Protein AF-A0A660U915-F1 (afdb_monomer)

Mean predicted aligned error: 10.19 Å

Solvent-accessible surface area (backbone atoms only — not comparable to full-atom values): 11295 Å² total; per-residue (Å²): 134,90,84,85,88,84,92,82,84,85,87,78,89,83,75,94,72,80,77,93,75,84,69,78,75,72,80,75,82,86,59,88,73,57,73,63,54,58,50,48,48,43,30,50,50,70,16,34,50,44,11,54,47,65,61,33,61,67,44,25,55,64,21,44,38,69,77,73,21,36,41,38,30,33,77,33,37,84,93,44,80,86,71,40,51,74,34,72,46,52,64,55,50,53,55,47,52,51,55,49,50,74,46,33,76,45,44,48,76,47,67,46,83,78,60,50,74,45,79,78,37,88,91,39,32,33,38,39,35,34,44,37,40,36,42,36,30,40,28,92,95,53,64,47,87,95,70,35,57,55,53,76,49,40,34,39,41,42,34,34,33,39,48,44,70,47,97,88,68,49,78,44,65,26,34,25,33,38,39,37,48,39,52,38,69,70,53,53,31,61,77,71,66,70,121

pLDDT: mean 85.25, std 19.94, range [33.06, 98.81]

Secondary structure (DSSP, 8-state):
------------------------PPPP--SPPPHHHHHHHHIIIIIIIHHHHTT-HHHHHTTB-STT-EEEE-TT-TT-TTS-EEE-SHHHHHHHHHHHHTTEEEEEEEE-SS-EEEEEETTTEEEEEEEEEEEEEEPTT---GGG-SEEEEEEEEEEEEEEEE-TTS-EEEEEEEEEEEEPPHHHHHHHHT--

Sequence (195 aa):
MLSKPKIILATLLIGVMIGFMSCGDAPKITKPQPKEFAMINDVLKNRWQKGYMMEDVDLYMSAYWKEGFLYRSDMGTKDDPTDDVIFDDWRQERDAAIRVFSRFDDIEIELSEPPEITILEPGKKAQVKNHYKVQMMAAEGTVLEGGYTGVYMEGDNTFIFEYRQTEDGKWEWRITKWYDEAIPPEEIKRMYGLE

Radius of gyration: 25.02 Å; Cα contacts (8 Å, |Δi|>4): 314; chains: 1; bounding box: 76×34×85 Å

Structure (mmCIF, N/CA/C/O backbone):
data_AF-A0A660U915-F1
#
_entry.id   AF-A0A660U915-F1
#
loop_
_atom_site.group_PDB
_atom_site.id
_atom_site.type_symbol
_atom_site.label_atom_id
_atom_site.label_alt_id
_atom_site.label_comp_id
_atom_site.label_asym_id
_atom_site.label_entity_id
_atom_site.label_seq_id
_atom_site.pdbx_PDB_ins_code
_atom_site.Cartn_x
_atom_site.Cartn_y
_atom_site.Cartn_z
_atom_site.occupancy
_atom_site.B_iso_or_equiv
_atom_site.auth_seq_id
_atom_site.auth_comp_id
_atom_site.auth_asym_id
_atom_site.auth_atom_id
_atom_site.pdbx_PDB_model_num
ATOM 1 N N . MET A 1 1 ? 56.044 2.781 62.575 1.00 34.91 1 MET A N 1
ATOM 2 C CA . MET A 1 1 ? 57.213 3.406 61.921 1.00 34.91 1 MET A CA 1
ATOM 3 C C . MET A 1 1 ? 57.592 2.549 60.721 1.00 34.91 1 MET A C 1
ATOM 5 O O . MET A 1 1 ? 57.791 1.360 60.900 1.00 34.91 1 MET A O 1
ATOM 9 N N . LEU A 1 2 ? 57.538 3.168 59.537 1.00 36.88 2 LEU A N 1
ATOM 10 C CA . LEU A 1 2 ? 58.063 2.800 58.211 1.00 36.88 2 LEU A CA 1
ATOM 11 C C . LEU A 1 2 ? 58.319 1.321 57.846 1.00 36.88 2 LEU A C 1
ATOM 13 O O . LEU A 1 2 ? 59.265 0.717 58.332 1.00 36.88 2 LEU A O 1
ATOM 17 N N . SER A 1 3 ? 57.595 0.832 56.828 1.00 33.06 3 SER A N 1
ATOM 18 C CA . SER A 1 3 ? 58.175 0.496 55.507 1.00 33.06 3 SER A CA 1
ATOM 19 C C . SER A 1 3 ? 57.153 -0.227 54.601 1.00 33.06 3 SER A C 1
ATOM 21 O O . SER A 1 3 ? 56.818 -1.389 54.806 1.00 33.06 3 SER A O 1
ATOM 23 N N . LYS A 1 4 ? 56.660 0.475 53.574 1.00 36.88 4 LYS A N 1
ATOM 24 C CA . LYS A 1 4 ? 56.480 -0.059 52.204 1.00 36.88 4 LYS A CA 1
ATOM 25 C C . LYS A 1 4 ? 57.631 0.561 51.374 1.00 36.88 4 LYS A C 1
ATOM 27 O O . LYS A 1 4 ? 58.155 1.567 51.862 1.00 36.88 4 LYS A O 1
ATOM 32 N N . PRO A 1 5 ? 58.000 0.126 50.145 1.00 46.59 5 PRO A N 1
ATOM 33 C CA . PRO A 1 5 ? 57.330 -0.805 49.215 1.00 46.59 5 PRO A CA 1
ATOM 34 C C . PRO A 1 5 ? 58.303 -1.774 48.484 1.00 46.59 5 PRO A C 1
ATOM 36 O O . PRO A 1 5 ? 59.511 -1.596 48.562 1.00 46.59 5 PRO A O 1
ATOM 39 N N . LYS A 1 6 ? 57.802 -2.717 47.666 1.00 38.78 6 LYS A N 1
ATOM 40 C CA . LYS A 1 6 ? 58.424 -3.040 46.361 1.00 38.78 6 LYS A CA 1
ATOM 41 C C . LYS A 1 6 ? 57.359 -3.418 45.333 1.00 38.78 6 LYS A C 1
ATOM 43 O O . LYS A 1 6 ? 56.622 -4.383 45.487 1.00 38.78 6 LYS A O 1
ATOM 48 N N . ILE A 1 7 ? 57.315 -2.580 44.309 1.00 42.06 7 ILE A N 1
ATOM 49 C CA . ILE A 1 7 ? 56.661 -2.747 43.018 1.00 42.06 7 ILE A CA 1
ATOM 50 C C . ILE A 1 7 ? 57.354 -3.910 42.295 1.00 42.06 7 ILE A C 1
ATOM 52 O O . ILE A 1 7 ? 58.578 -3.894 42.176 1.00 42.06 7 ILE A O 1
ATOM 56 N N . ILE A 1 8 ? 56.593 -4.883 41.795 1.00 43.03 8 ILE A N 1
ATOM 57 C CA . ILE A 1 8 ? 57.035 -5.753 40.700 1.00 43.03 8 ILE A CA 1
ATOM 58 C C . ILE A 1 8 ? 56.048 -5.541 39.558 1.00 43.03 8 ILE A C 1
ATOM 60 O O . ILE A 1 8 ? 54.864 -5.853 39.651 1.00 43.03 8 ILE A O 1
ATOM 64 N N . LEU A 1 9 ? 56.580 -4.903 38.524 1.00 37.56 9 LEU A N 1
ATOM 65 C CA . LEU A 1 9 ? 55.990 -4.655 37.223 1.00 37.56 9 LEU A CA 1
ATOM 66 C C . LEU A 1 9 ? 56.177 -5.909 36.349 1.00 37.56 9 LEU A C 1
ATOM 68 O O . LEU A 1 9 ? 57.166 -6.618 36.512 1.00 37.56 9 LEU A O 1
ATOM 72 N N . ALA A 1 10 ? 55.290 -6.060 35.364 1.00 37.28 10 ALA A N 1
ATOM 73 C CA . ALA A 1 10 ? 55.387 -6.912 34.174 1.00 37.28 10 ALA A CA 1
ATOM 74 C C . ALA A 1 10 ? 54.676 -8.277 34.232 1.00 37.28 10 ALA A C 1
ATOM 76 O O . ALA A 1 10 ? 55.271 -9.336 34.413 1.00 37.28 10 ALA A O 1
ATOM 77 N N . THR A 1 11 ? 53.390 -8.256 33.884 1.00 41.56 11 THR A N 1
ATOM 78 C CA . THR A 1 11 ? 52.838 -9.272 32.979 1.00 41.56 11 THR A CA 1
ATOM 79 C C . THR A 1 11 ? 52.077 -8.545 31.875 1.00 41.56 11 THR A C 1
ATOM 81 O O . THR A 1 11 ? 50.925 -8.150 32.021 1.00 41.56 11 THR A O 1
ATOM 84 N N . LEU A 1 12 ? 52.823 -8.260 30.808 1.00 38.59 12 LEU A N 1
ATOM 85 C CA . LEU A 1 12 ? 52.346 -7.865 29.488 1.00 38.59 12 LEU A CA 1
ATOM 86 C C . LEU A 1 12 ? 51.741 -9.112 28.804 1.00 38.59 12 LEU A C 1
ATOM 88 O O . LEU A 1 12 ? 52.209 -10.218 29.059 1.00 38.59 12 LEU A O 1
ATOM 92 N N . LEU A 1 13 ? 50.785 -8.901 27.892 1.00 44.62 13 LEU A N 1
ATOM 93 C CA . LEU A 1 13 ? 50.125 -9.886 27.012 1.00 44.62 13 LEU A CA 1
ATOM 94 C C . LEU A 1 13 ? 49.077 -10.815 27.650 1.00 44.62 13 LEU A C 1
ATOM 96 O O . LEU A 1 13 ? 49.326 -12.002 27.813 1.00 44.62 13 LEU A O 1
ATOM 100 N N . ILE A 1 14 ? 47.845 -10.321 27.819 1.00 44.59 14 ILE A N 1
ATOM 101 C CA . ILE A 1 14 ? 46.638 -11.109 27.509 1.00 44.59 14 ILE A CA 1
ATOM 102 C C . ILE A 1 14 ? 45.594 -10.173 26.888 1.00 44.59 14 ILE A C 1
ATOM 104 O O . ILE A 1 14 ? 45.162 -9.218 27.525 1.00 44.59 14 ILE A O 1
ATOM 108 N N . GLY A 1 15 ? 45.162 -10.493 25.667 1.00 41.34 15 GLY A N 1
ATOM 109 C CA . GLY A 1 15 ? 43.808 -10.177 25.212 1.00 41.34 15 GLY A CA 1
ATOM 110 C C . GLY A 1 15 ? 43.646 -8.954 24.318 1.00 41.34 15 GLY A C 1
ATOM 111 O O . GLY A 1 15 ? 43.063 -7.956 24.721 1.00 41.34 15 GLY A O 1
ATOM 112 N N . VAL A 1 16 ? 44.062 -9.093 23.058 1.00 50.38 16 VAL A N 1
ATOM 113 C CA . VAL A 1 16 ? 43.372 -8.481 21.913 1.00 50.38 16 VAL A CA 1
ATOM 114 C C . VAL A 1 16 ? 41.870 -8.741 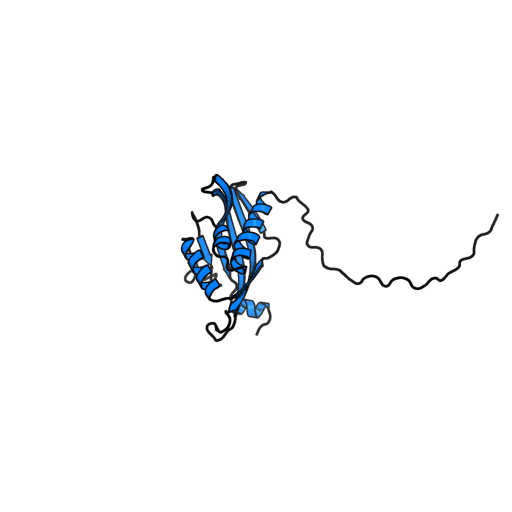22.067 1.00 50.38 16 VAL A C 1
ATOM 116 O O . VAL A 1 16 ? 41.449 -9.885 21.941 1.00 50.38 16 VAL A O 1
ATOM 119 N N . MET A 1 17 ? 41.072 -7.714 22.359 1.00 41.97 17 MET A N 1
ATOM 120 C CA . MET A 1 17 ? 39.610 -7.789 22.336 1.00 41.97 17 MET A CA 1
ATOM 121 C C . MET A 1 17 ? 39.038 -6.448 21.864 1.00 41.97 17 MET A C 1
ATOM 123 O O . MET A 1 17 ? 39.018 -5.479 22.613 1.00 41.97 17 MET A O 1
ATOM 127 N N . ILE A 1 18 ? 38.541 -6.477 20.621 1.00 50.94 18 ILE A N 1
ATOM 128 C CA . ILE A 1 18 ? 37.334 -5.777 20.159 1.00 50.94 18 ILE A CA 1
ATOM 129 C C . ILE A 1 18 ? 37.500 -4.243 20.116 1.00 50.94 18 ILE A C 1
ATOM 131 O O . ILE A 1 18 ? 37.312 -3.537 21.095 1.00 50.94 18 ILE A O 1
ATOM 135 N N . GLY A 1 19 ? 37.926 -3.648 19.002 1.00 38.59 19 GLY A N 1
ATOM 136 C CA . GLY A 1 19 ? 37.254 -3.780 17.711 1.00 38.59 19 GLY A CA 1
ATOM 137 C C . GLY A 1 19 ? 36.020 -2.881 17.719 1.00 38.59 19 GLY A C 1
ATOM 138 O O . GLY A 1 19 ? 34.983 -3.249 18.253 1.00 38.59 19 GLY A O 1
ATOM 139 N N . PHE A 1 20 ? 36.178 -1.683 17.168 1.00 43.75 20 PHE A N 1
ATOM 140 C CA . PHE A 1 20 ? 35.149 -0.674 16.954 1.00 43.75 20 PHE A CA 1
ATOM 141 C C . PHE A 1 20 ? 33.837 -1.278 16.418 1.00 43.75 20 PHE A C 1
ATOM 143 O O . PHE A 1 20 ? 33.715 -1.553 15.230 1.00 43.75 20 PHE A O 1
ATOM 150 N N . MET A 1 21 ? 32.838 -1.433 17.287 1.00 42.31 21 MET A N 1
ATOM 151 C CA . MET A 1 21 ? 31.430 -1.563 16.908 1.00 42.31 21 MET A CA 1
ATOM 152 C C . MET A 1 21 ? 30.680 -0.352 17.462 1.00 42.31 21 MET A C 1
ATOM 154 O O . MET A 1 21 ? 29.935 -0.442 18.429 1.00 42.31 21 MET A O 1
ATOM 158 N N . SER A 1 22 ? 30.904 0.809 16.845 1.00 34.31 22 SER A N 1
ATOM 159 C CA . SER A 1 22 ? 29.921 1.894 16.868 1.00 34.31 22 SER A CA 1
ATOM 160 C C . SER A 1 22 ? 28.938 1.640 15.726 1.00 34.31 22 SER A C 1
ATOM 162 O O . SER A 1 22 ? 28.939 2.347 14.723 1.00 34.31 22 SER A O 1
ATOM 164 N N . CYS A 1 23 ? 28.141 0.582 15.857 1.00 46.34 23 CYS A N 1
ATOM 165 C CA . CYS A 1 23 ? 26.878 0.490 15.142 1.00 46.34 23 CYS A CA 1
ATOM 166 C C . CYS A 1 23 ? 25.930 1.383 15.947 1.00 46.34 23 CYS A C 1
ATOM 168 O O . CYS A 1 23 ? 25.689 1.103 17.120 1.00 46.34 23 CYS A O 1
ATOM 170 N N . GLY A 1 24 ? 25.546 2.533 15.392 1.00 35.22 24 GLY A N 1
ATOM 171 C CA . GLY A 1 24 ? 24.672 3.478 16.078 1.00 35.22 24 GLY A CA 1
ATOM 172 C C . GLY A 1 24 ? 23.385 2.770 16.476 1.00 35.22 24 GLY A C 1
ATOM 173 O O . GLY A 1 24 ? 22.625 2.359 15.604 1.00 35.22 24 GLY A O 1
ATOM 174 N N . ASP A 1 25 ? 23.180 2.594 17.784 1.00 42.38 25 ASP A N 1
ATOM 175 C CA . ASP A 1 25 ? 21.931 2.083 18.339 1.00 42.38 25 ASP A CA 1
ATOM 176 C C . ASP A 1 25 ? 20.773 2.877 17.720 1.00 42.38 25 ASP A C 1
ATOM 178 O O . ASP A 1 25 ? 20.715 4.106 17.849 1.00 42.38 25 ASP A O 1
ATOM 182 N N . ALA A 1 26 ? 19.845 2.172 17.066 1.00 51.59 26 ALA A N 1
ATOM 183 C CA . ALA A 1 26 ? 18.563 2.745 16.689 1.00 51.59 26 ALA A CA 1
ATOM 184 C C . ALA A 1 26 ? 17.942 3.410 17.936 1.00 51.59 26 ALA A C 1
ATOM 186 O O . ALA A 1 26 ? 18.030 2.845 19.036 1.00 51.59 26 ALA A O 1
ATOM 187 N N . PRO A 1 27 ? 17.357 4.617 17.818 1.00 43.97 27 PRO A N 1
ATOM 188 C CA . PRO A 1 27 ? 16.868 5.359 18.969 1.00 43.97 27 PRO A CA 1
ATOM 189 C C . PRO A 1 27 ? 15.945 4.489 19.827 1.00 43.97 27 PRO A C 1
ATOM 191 O O . PRO A 1 27 ? 14.937 3.956 19.361 1.00 43.97 27 PRO A O 1
ATOM 194 N N . LYS A 1 28 ? 16.318 4.325 21.103 1.00 45.16 28 LYS A N 1
ATOM 195 C CA . LYS A 1 28 ? 15.581 3.497 22.061 1.00 45.16 28 LYS A CA 1
ATOM 196 C C . LYS A 1 28 ? 14.141 4.000 22.153 1.00 45.16 28 LYS A C 1
ATOM 198 O O . LYS A 1 28 ? 13.904 5.159 22.496 1.00 45.16 28 LYS A O 1
ATOM 203 N N . ILE A 1 29 ? 13.186 3.114 21.872 1.00 51.16 29 ILE A N 1
ATOM 204 C CA . ILE A 1 29 ? 11.749 3.371 22.005 1.00 51.16 29 ILE A CA 1
ATOM 205 C C . ILE A 1 29 ? 11.459 3.627 23.495 1.00 51.16 29 ILE A C 1
ATOM 207 O O . ILE A 1 29 ? 11.345 2.705 24.296 1.00 51.16 29 ILE A O 1
ATOM 211 N N . THR A 1 30 ? 11.416 4.898 23.894 1.00 46.50 30 THR A N 1
ATOM 212 C CA . THR A 1 30 ? 11.358 5.338 25.304 1.00 46.50 30 THR A CA 1
ATOM 213 C C . THR A 1 30 ? 9.941 5.393 25.878 1.00 46.50 30 THR A C 1
ATOM 215 O O . THR A 1 30 ? 9.770 5.678 27.063 1.00 46.50 30 THR A O 1
ATOM 218 N N . LYS A 1 31 ? 8.911 5.097 25.078 1.00 50.06 31 LYS A N 1
ATOM 219 C CA . LYS A 1 31 ? 7.512 5.024 25.521 1.00 50.06 31 LYS A CA 1
ATOM 220 C C . LYS A 1 31 ? 6.872 3.735 25.003 1.00 50.06 31 LYS A C 1
ATOM 222 O O . LYS A 1 31 ? 7.090 3.414 23.836 1.00 50.06 31 LYS A O 1
ATOM 227 N N . PRO A 1 32 ? 6.072 3.016 25.815 1.00 51.59 32 PRO A N 1
ATOM 228 C CA . PRO A 1 32 ? 5.253 1.924 25.306 1.00 51.59 32 PRO A CA 1
ATOM 229 C C . PRO A 1 32 ? 4.399 2.466 24.163 1.00 51.59 32 PRO A C 1
ATOM 231 O O . PRO A 1 32 ? 3.633 3.411 24.365 1.00 51.59 32 PRO A O 1
ATOM 234 N N . GLN A 1 33 ? 4.566 1.921 22.961 1.00 62.50 33 GLN A N 1
ATOM 235 C CA . GLN A 1 33 ? 3.686 2.295 21.866 1.00 62.50 33 GLN A CA 1
ATOM 236 C C . GLN A 1 33 ? 2.285 1.735 22.157 1.00 62.50 33 GLN A C 1
ATOM 238 O O . GLN A 1 33 ? 2.178 0.606 22.650 1.00 62.50 33 GLN A O 1
ATOM 243 N N . PRO A 1 34 ? 1.207 2.505 21.915 1.00 77.19 34 PRO A N 1
ATOM 244 C CA . PRO A 1 34 ? -0.154 2.006 22.070 1.00 77.19 34 PRO A CA 1
ATOM 245 C C . PRO A 1 34 ? -0.334 0.676 21.334 1.00 77.19 34 PRO A C 1
ATOM 247 O O . PRO A 1 34 ? 0.245 0.473 20.271 1.00 77.19 34 PRO A O 1
ATOM 250 N N . LYS A 1 35 ? -1.160 -0.231 21.870 1.00 84.12 35 LYS A N 1
ATOM 251 C CA . LYS A 1 35 ? -1.429 -1.550 21.261 1.00 84.12 35 LYS A CA 1
ATOM 252 C C . LYS A 1 35 ? -1.795 -1.452 19.769 1.00 84.12 35 LYS A C 1
ATOM 254 O O . LYS A 1 35 ? -1.445 -2.332 18.990 1.00 84.12 35 LYS A O 1
ATOM 259 N N . GLU A 1 36 ? -2.457 -0.363 19.385 1.00 87.88 36 GLU A N 1
ATOM 260 C CA . GLU A 1 36 ? -2.808 -0.024 18.003 1.00 87.88 36 GLU A CA 1
ATOM 261 C C . GLU A 1 36 ? -1.584 0.055 17.082 1.00 87.88 36 GLU A C 1
ATOM 263 O O . GLU A 1 36 ? -1.644 -0.452 15.970 1.00 87.88 36 GLU A O 1
ATOM 268 N N . PHE A 1 37 ? -0.455 0.598 17.548 1.00 91.62 37 PHE A N 1
ATOM 269 C CA . PHE A 1 37 ? 0.763 0.744 16.744 1.00 91.62 37 PHE A CA 1
ATOM 270 C C . PHE A 1 37 ? 1.317 -0.619 16.339 1.00 91.62 37 PHE A C 1
ATOM 272 O O . PHE A 1 37 ? 1.631 -0.829 15.174 1.00 91.62 37 PHE A O 1
ATOM 279 N N . ALA A 1 38 ? 1.380 -1.569 17.277 1.00 92.00 38 ALA A N 1
ATOM 280 C CA . ALA A 1 38 ? 1.844 -2.920 16.980 1.00 92.00 38 ALA A CA 1
ATOM 281 C C . ALA A 1 38 ? 0.924 -3.629 15.971 1.00 92.00 38 ALA A C 1
ATOM 283 O O . ALA A 1 38 ? 1.415 -4.305 15.073 1.00 92.00 38 ALA A O 1
ATOM 284 N N . MET A 1 39 ? -0.396 -3.446 16.089 1.00 94.56 39 MET A N 1
ATOM 285 C CA . MET A 1 39 ? -1.374 -4.041 15.167 1.00 94.56 39 MET A CA 1
ATOM 286 C C . MET A 1 39 ? -1.320 -3.410 13.769 1.00 94.56 39 MET A C 1
ATOM 288 O O . MET A 1 39 ? -1.385 -4.122 12.775 1.00 94.56 39 MET A O 1
ATOM 292 N N . ILE A 1 40 ? -1.177 -2.087 13.681 1.00 96.69 40 ILE A N 1
ATOM 293 C CA . ILE A 1 40 ? -1.016 -1.368 12.409 1.00 96.69 40 ILE A CA 1
ATOM 294 C C . ILE A 1 40 ? 0.296 -1.777 11.732 1.00 96.69 40 ILE A C 1
ATOM 296 O O . ILE A 1 40 ? 0.317 -2.074 10.540 1.00 96.69 40 ILE A O 1
ATOM 300 N N . ASN A 1 41 ? 1.382 -1.846 12.502 1.00 95.38 41 ASN A N 1
ATOM 301 C CA . ASN A 1 41 ? 2.690 -2.243 11.999 1.00 95.38 41 ASN A CA 1
ATOM 302 C C . ASN A 1 41 ? 2.714 -3.704 11.523 1.00 95.38 41 ASN A C 1
ATOM 304 O O . ASN A 1 41 ? 3.376 -4.013 10.537 1.00 95.38 41 ASN A O 1
ATOM 308 N N . ASP A 1 42 ? 1.971 -4.594 12.188 1.00 96.00 42 ASP A N 1
ATOM 309 C CA . ASP A 1 42 ? 1.772 -5.973 11.732 1.00 96.00 42 ASP A CA 1
ATOM 310 C C . ASP A 1 42 ? 1.101 -6.021 10.354 1.00 96.00 42 ASP A C 1
ATOM 312 O O . ASP A 1 42 ? 1.575 -6.718 9.463 1.00 96.00 42 ASP A O 1
ATOM 316 N N . VAL A 1 43 ? 0.054 -5.225 10.131 1.00 98.19 43 VAL A N 1
ATOM 317 C CA . VAL A 1 43 ? -0.614 -5.159 8.823 1.00 98.19 43 VAL A CA 1
ATOM 318 C C . VAL A 1 43 ? 0.330 -4.617 7.748 1.00 98.19 43 VAL A C 1
ATOM 320 O O . VAL A 1 43 ? 0.421 -5.206 6.673 1.00 98.19 43 VAL A O 1
ATOM 323 N N . LEU A 1 44 ? 1.059 -3.535 8.036 1.00 97.81 44 LEU A N 1
ATOM 324 C CA . LEU A 1 44 ? 1.983 -2.931 7.073 1.00 97.81 44 LEU A CA 1
ATOM 325 C C . LEU A 1 44 ? 3.116 -3.894 6.687 1.00 97.81 44 LEU A C 1
ATOM 327 O O . LEU A 1 44 ? 3.361 -4.114 5.505 1.00 97.81 44 LEU A O 1
ATOM 331 N N . LYS A 1 45 ? 3.789 -4.502 7.666 1.00 97.00 45 LYS A N 1
ATOM 332 C CA . LYS A 1 45 ? 4.980 -5.322 7.399 1.00 97.00 45 LYS A CA 1
ATOM 333 C C . LYS A 1 45 ? 4.651 -6.766 7.057 1.00 97.00 45 LYS A C 1
ATOM 335 O O . LYS A 1 45 ? 5.185 -7.317 6.103 1.00 97.00 45 LYS A O 1
ATOM 340 N N . ASN A 1 46 ? 3.765 -7.396 7.826 1.00 97.81 46 ASN A N 1
ATOM 341 C CA . ASN A 1 46 ? 3.520 -8.836 7.726 1.00 97.81 46 ASN A CA 1
ATOM 342 C C . ASN A 1 46 ? 2.393 -9.204 6.759 1.00 97.81 46 ASN A C 1
ATOM 344 O O . ASN A 1 46 ? 2.267 -10.386 6.441 1.00 97.81 46 ASN A O 1
ATOM 348 N N . ARG A 1 47 ? 1.594 -8.232 6.292 1.00 98.44 47 ARG A N 1
ATOM 349 C CA . ARG A 1 47 ? 0.570 -8.452 5.257 1.00 98.44 47 ARG A CA 1
ATOM 350 C C . ARG A 1 47 ? 0.892 -7.695 3.975 1.00 98.44 47 ARG A C 1
ATOM 352 O O . ARG A 1 47 ? 1.119 -8.336 2.959 1.00 98.44 47 ARG A O 1
ATOM 359 N N . TRP A 1 48 ? 0.969 -6.364 4.025 1.00 98.62 48 TRP A N 1
ATOM 360 C CA . TRP A 1 48 ? 1.169 -5.539 2.828 1.00 98.62 48 TRP A CA 1
ATOM 361 C C . TRP A 1 48 ? 2.556 -5.758 2.205 1.00 98.62 48 TRP A C 1
ATOM 363 O O . TRP A 1 48 ? 2.655 -6.315 1.117 1.00 98.62 48 TRP A O 1
ATOM 373 N N . GLN A 1 49 ? 3.629 -5.421 2.924 1.00 98.25 49 GLN A N 1
ATOM 374 C CA . GLN A 1 49 ? 5.002 -5.523 2.414 1.00 98.25 49 GLN A CA 1
ATOM 375 C C . GLN A 1 49 ? 5.367 -6.979 2.113 1.00 98.25 49 GLN A C 1
ATOM 377 O O . GLN A 1 49 ? 5.730 -7.323 0.992 1.00 98.25 49 GLN A O 1
ATOM 382 N N . LYS A 1 50 ? 5.210 -7.857 3.111 1.00 98.44 50 LYS A N 1
ATOM 383 C CA . LYS A 1 50 ? 5.532 -9.277 2.967 1.00 98.44 50 LYS A CA 1
ATOM 384 C C . LYS A 1 50 ? 4.695 -9.972 1.894 1.00 98.44 50 LYS A C 1
ATOM 386 O O . LYS A 1 50 ? 5.245 -10.787 1.169 1.00 98.44 50 LYS A O 1
ATOM 391 N N . GLY A 1 51 ? 3.395 -9.692 1.800 1.00 98.31 51 GLY A N 1
ATOM 392 C CA . GLY A 1 51 ? 2.541 -10.291 0.773 1.00 98.31 51 GLY A CA 1
ATOM 393 C C . GLY A 1 51 ? 3.012 -9.931 -0.629 1.00 98.31 51 GLY A C 1
ATOM 394 O O . GLY A 1 51 ? 3.101 -10.808 -1.479 1.00 98.31 51 GLY A O 1
ATOM 395 N N . TYR A 1 52 ? 3.403 -8.673 -0.839 1.00 97.69 52 TYR A N 1
ATOM 396 C CA . TYR A 1 52 ? 3.906 -8.216 -2.130 1.00 97.69 52 TYR A CA 1
ATOM 397 C C . TYR A 1 52 ? 5.273 -8.822 -2.480 1.00 97.69 52 TYR A C 1
ATOM 399 O O . TYR A 1 52 ? 5.440 -9.344 -3.574 1.00 97.69 52 TYR A O 1
ATOM 407 N N . MET A 1 53 ? 6.225 -8.819 -1.540 1.00 97.75 53 MET A N 1
ATOM 408 C CA . MET A 1 53 ? 7.568 -9.395 -1.743 1.00 97.75 53 MET A CA 1
ATOM 409 C C . MET A 1 53 ? 7.564 -10.921 -1.920 1.00 97.75 53 MET A C 1
ATOM 411 O O . MET A 1 53 ? 8.505 -11.483 -2.460 1.00 97.75 53 MET A O 1
ATOM 415 N N . MET A 1 54 ? 6.531 -11.603 -1.421 1.00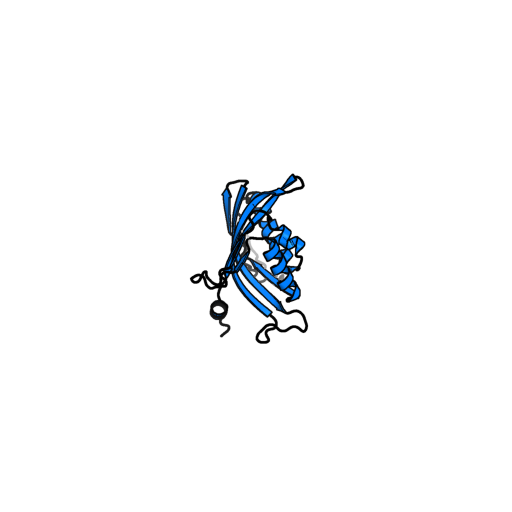 97.62 54 MET A N 1
ATOM 416 C CA . MET A 1 54 ? 6.355 -13.051 -1.576 1.00 97.62 54 MET A CA 1
ATOM 417 C C . MET A 1 54 ? 5.452 -13.415 -2.759 1.00 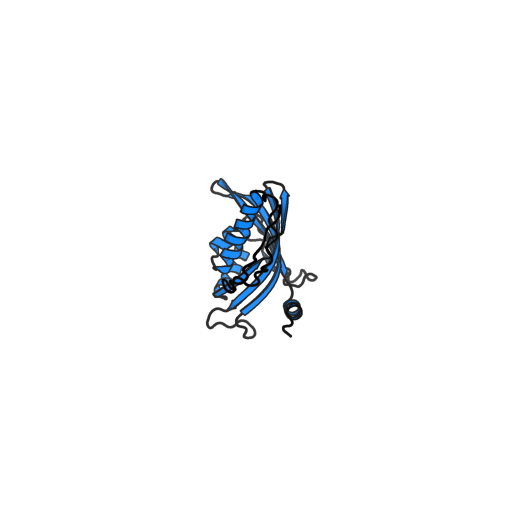97.62 54 MET A C 1
ATOM 419 O O . MET A 1 54 ? 5.114 -14.590 -2.901 1.00 97.62 54 MET A O 1
ATOM 423 N N . GLU A 1 55 ? 4.987 -12.421 -3.526 1.00 96.81 55 GLU A N 1
ATOM 424 C CA . GLU A 1 55 ? 4.010 -12.587 -4.611 1.00 96.81 55 GLU A CA 1
ATOM 425 C C . GLU A 1 55 ? 2.713 -13.301 -4.157 1.00 96.81 55 GLU A C 1
ATOM 427 O O . GLU A 1 55 ? 1.963 -13.885 -4.945 1.00 96.81 55 GLU A O 1
ATOM 432 N N . ASP A 1 56 ? 2.408 -13.239 -2.857 1.00 98.06 56 ASP A N 1
ATOM 433 C CA . ASP A 1 56 ? 1.219 -13.823 -2.245 1.00 98.06 56 ASP A CA 1
ATOM 434 C C . ASP A 1 56 ? 0.097 -12.787 -2.270 1.00 98.06 56 ASP A C 1
ATOM 436 O O . ASP A 1 56 ? -0.084 -11.979 -1.351 1.00 98.06 56 ASP A O 1
ATOM 440 N N . VAL A 1 57 ? -0.669 -12.815 -3.361 1.00 98.38 57 VAL A N 1
ATOM 441 C CA . VAL A 1 57 ? -1.786 -11.893 -3.578 1.00 98.38 57 VAL A CA 1
ATOM 442 C C . VAL A 1 57 ? -2.825 -11.965 -2.461 1.00 98.38 57 VAL A C 1
ATOM 444 O O . VAL A 1 57 ? -3.403 -10.942 -2.107 1.00 98.38 57 VAL A O 1
ATOM 447 N N . ASP A 1 58 ? -3.067 -13.130 -1.864 1.00 98.50 58 ASP A N 1
ATOM 448 C CA . ASP A 1 58 ? -4.090 -13.249 -0.828 1.00 98.50 58 ASP A CA 1
ATOM 449 C C . ASP A 1 58 ? -3.594 -12.641 0.490 1.00 98.50 58 ASP A C 1
ATOM 451 O O . ASP A 1 58 ? -4.345 -11.914 1.153 1.00 98.50 58 ASP A O 1
ATOM 455 N N . LEU A 1 59 ? -2.318 -12.843 0.839 1.00 98.69 59 LEU A N 1
ATOM 456 C CA . LEU A 1 59 ? -1.685 -12.168 1.973 1.00 98.69 59 LEU A CA 1
ATOM 457 C C . LEU A 1 59 ? -1.636 -10.650 1.762 1.00 98.69 59 LEU A C 1
ATOM 459 O O . LEU A 1 59 ? -2.032 -9.905 2.662 1.00 98.69 59 LEU A O 1
ATOM 463 N N . TYR A 1 60 ? -1.224 -10.197 0.579 1.00 98.62 60 TYR A N 1
ATOM 464 C CA . TYR A 1 60 ? -1.182 -8.781 0.216 1.00 98.62 60 TYR A CA 1
ATOM 465 C C . TYR A 1 60 ? -2.568 -8.135 0.328 1.00 98.62 60 TYR A C 1
ATOM 467 O O . TYR A 1 60 ? -2.762 -7.172 1.076 1.00 98.62 60 TYR A O 1
ATOM 475 N N . MET A 1 61 ? -3.575 -8.724 -0.324 1.00 98.50 61 MET A N 1
ATOM 476 C CA . MET A 1 61 ? -4.937 -8.192 -0.311 1.00 98.50 61 MET A CA 1
ATOM 477 C C . MET A 1 61 ? -5.593 -8.274 1.076 1.00 98.50 61 MET A C 1
ATOM 479 O O . MET A 1 61 ? -6.498 -7.490 1.369 1.00 98.50 61 MET A O 1
ATOM 483 N N . SER A 1 62 ? -5.124 -9.151 1.973 1.00 98.00 62 SER A N 1
ATOM 484 C CA . SER A 1 62 ? -5.591 -9.200 3.370 1.00 98.00 62 SER A CA 1
ATOM 485 C C . SER A 1 62 ? -5.236 -7.952 4.191 1.00 98.00 62 SER A C 1
ATOM 487 O O . SER A 1 62 ? -5.804 -7.742 5.272 1.00 98.00 62 SER A O 1
ATOM 489 N N . ALA A 1 63 ? -4.324 -7.110 3.691 1.00 98.50 63 ALA A N 1
ATOM 490 C CA . ALA A 1 63 ? -3.985 -5.830 4.299 1.00 98.50 63 ALA A CA 1
ATOM 491 C C . ALA A 1 63 ? -5.079 -4.768 4.121 1.00 98.50 63 ALA A C 1
ATOM 493 O O . ALA A 1 63 ? -5.058 -3.768 4.839 1.00 98.50 63 ALA A O 1
ATOM 494 N N . TYR A 1 64 ? -6.042 -4.981 3.217 1.00 98.50 64 TYR A N 1
ATOM 495 C CA . TYR A 1 64 ? -7.054 -3.993 2.849 1.00 98.50 64 TYR A CA 1
ATOM 496 C C . TYR A 1 64 ? -8.460 -4.340 3.356 1.00 98.50 64 TYR A C 1
ATOM 498 O O . TYR A 1 64 ? -8.858 -5.504 3.484 1.00 98.50 64 TYR A O 1
ATOM 506 N N . TRP A 1 65 ? -9.248 -3.299 3.617 1.00 98.38 65 TRP A N 1
ATOM 507 C CA . TRP A 1 65 ? -10.706 -3.385 3.597 1.00 98.38 65 TRP A CA 1
ATOM 508 C C . TRP A 1 65 ? -11.198 -3.265 2.155 1.00 98.38 65 TRP A C 1
ATOM 510 O O . TRP A 1 65 ? -10.742 -2.395 1.416 1.00 98.38 65 TRP A O 1
ATOM 520 N N . LYS A 1 66 ? -12.163 -4.107 1.771 1.00 97.00 66 LYS A N 1
ATOM 521 C CA . LYS A 1 66 ? -12.809 -4.021 0.452 1.00 97.00 66 LYS A CA 1
ATOM 522 C C . LYS A 1 66 ? -13.677 -2.767 0.363 1.00 97.00 66 LYS A C 1
ATOM 524 O O . LYS A 1 66 ? -13.662 -2.054 -0.635 1.00 97.00 66 LYS A O 1
ATOM 529 N N . GLU A 1 67 ? -14.436 -2.488 1.419 1.00 95.88 67 GLU A N 1
ATOM 530 C CA . GLU A 1 67 ? -15.343 -1.349 1.487 1.00 95.88 67 GLU A CA 1
ATOM 531 C C . GLU A 1 67 ? -14.578 -0.052 1.757 1.00 95.88 67 GLU A C 1
ATOM 533 O O . GLU A 1 67 ? -13.920 0.107 2.793 1.00 95.88 67 GLU A O 1
ATOM 538 N N . GLY A 1 68 ? -14.741 0.919 0.859 1.00 95.31 68 GLY A N 1
ATOM 539 C CA . GLY A 1 68 ? -14.074 2.217 0.953 1.00 95.31 68 GLY A CA 1
ATOM 540 C C . GLY A 1 68 ? -12.604 2.186 0.539 1.00 95.31 68 GLY A C 1
ATOM 541 O O . GLY A 1 68 ? -11.881 3.102 0.932 1.00 95.31 68 GLY A O 1
ATOM 542 N N . PHE A 1 69 ? -12.196 1.152 -0.210 1.00 98.50 69 PHE A N 1
ATOM 543 C CA . PHE A 1 69 ? -10.886 1.060 -0.845 1.00 98.50 69 PHE A CA 1
ATOM 544 C C . PHE A 1 69 ? -10.623 2.273 -1.747 1.00 98.50 69 PHE A C 1
ATOM 546 O O . PHE A 1 69 ? -11.515 2.736 -2.458 1.00 98.50 69 PHE A O 1
ATOM 553 N N . LEU A 1 70 ? -9.393 2.776 -1.711 1.00 98.62 70 LEU A N 1
ATOM 554 C CA . LEU A 1 70 ? -8.871 3.741 -2.667 1.00 98.62 70 LEU A CA 1
ATOM 555 C C . LEU A 1 70 ? -7.352 3.597 -2.745 1.00 98.62 70 LEU A C 1
ATOM 557 O O . LEU A 1 70 ? -6.675 3.734 -1.726 1.00 98.62 70 LEU A O 1
ATOM 561 N N . TYR A 1 71 ? -6.823 3.418 -3.943 1.00 98.62 71 TYR A N 1
ATOM 562 C CA . TYR A 1 71 ? -5.428 3.686 -4.259 1.00 98.62 71 TYR A CA 1
ATOM 563 C C . TYR A 1 71 ? -5.351 4.878 -5.206 1.00 98.62 71 TYR A C 1
ATOM 565 O O . TYR A 1 71 ? -6.165 5.002 -6.125 1.00 98.62 71 TYR A O 1
ATOM 573 N N . ARG A 1 72 ? -4.393 5.766 -4.956 1.00 98.25 72 ARG A N 1
ATOM 574 C CA . ARG A 1 72 ? -4.037 6.859 -5.854 1.00 98.25 72 ARG A CA 1
ATOM 575 C C . ARG A 1 72 ? -2.526 7.018 -5.860 1.00 98.25 72 ARG A C 1
ATOM 577 O O . ARG A 1 72 ? -1.963 7.249 -4.794 1.00 98.25 72 ARG A O 1
ATOM 584 N N . SER A 1 73 ? -1.923 6.957 -7.036 1.00 97.50 73 SER A N 1
ATOM 585 C CA . SER A 1 73 ? -0.530 7.339 -7.255 1.00 97.50 73 SER A CA 1
ATOM 586 C C . SER A 1 73 ? -0.470 8.563 -8.143 1.00 97.50 73 SER A C 1
ATOM 588 O O . SER A 1 73 ? -1.221 8.637 -9.118 1.00 97.50 73 SER A O 1
ATOM 590 N N . ASP A 1 74 ? 0.402 9.501 -7.789 1.00 96.00 74 ASP A N 1
ATOM 591 C CA . ASP A 1 74 ? 0.717 10.657 -8.626 1.00 96.00 74 ASP A CA 1
ATOM 592 C C . ASP A 1 74 ? 1.710 10.326 -9.741 1.00 96.00 74 ASP A C 1
ATOM 594 O O . ASP A 1 74 ? 2.085 11.220 -10.476 1.00 96.00 74 ASP A O 1
ATOM 598 N N . MET A 1 75 ? 2.187 9.079 -9.851 1.00 93.62 75 MET A N 1
ATOM 599 C CA . MET A 1 75 ? 3.115 8.637 -10.900 1.00 93.62 75 MET A CA 1
ATOM 600 C C . MET A 1 75 ? 4.415 9.465 -11.019 1.00 93.62 75 MET A C 1
ATOM 602 O O . MET A 1 75 ? 5.133 9.347 -12.015 1.00 93.62 75 MET A O 1
ATOM 606 N N . GLY A 1 76 ? 4.762 10.267 -10.005 1.00 92.88 76 GLY A N 1
ATOM 607 C CA . GLY A 1 76 ? 5.887 11.206 -10.030 1.00 92.88 76 GLY A CA 1
ATOM 608 C C . GLY A 1 76 ? 5.553 12.583 -10.608 1.00 92.88 76 GLY A C 1
ATOM 609 O O . GLY A 1 76 ? 6.401 13.471 -10.650 1.00 92.88 76 GLY A O 1
ATOM 610 N N . THR A 1 77 ? 4.319 12.820 -11.024 1.00 91.31 77 THR A N 1
ATOM 611 C CA . THR A 1 77 ? 3.851 14.051 -11.666 1.00 91.31 77 THR A CA 1
ATOM 612 C C . THR A 1 77 ? 2.948 14.842 -10.726 1.00 91.31 77 THR A C 1
ATOM 614 O O . THR A 1 77 ? 1.825 15.205 -11.046 1.00 91.31 77 THR A O 1
ATOM 617 N N . LYS A 1 78 ? 3.478 15.218 -9.555 1.00 85.06 78 LYS A N 1
ATOM 618 C CA . LYS A 1 78 ? 2.740 15.917 -8.479 1.00 85.06 78 LYS A CA 1
ATOM 619 C C . LYS A 1 78 ? 1.885 17.121 -8.916 1.00 85.06 78 LYS A C 1
ATOM 621 O O . LYS A 1 78 ? 0.860 17.408 -8.293 1.00 85.06 78 LYS A O 1
ATOM 626 N N . ASP A 1 79 ? 2.315 17.842 -9.950 1.00 89.12 79 ASP A N 1
ATOM 627 C CA . ASP A 1 79 ? 1.631 19.031 -10.474 1.00 89.12 79 ASP A CA 1
ATOM 628 C C . ASP A 1 79 ? 0.673 18.738 -11.653 1.00 89.12 79 ASP A C 1
ATOM 630 O O . ASP A 1 79 ? -0.020 19.650 -12.114 1.00 89.12 79 ASP A O 1
ATOM 634 N N . ASP A 1 80 ? 0.598 17.491 -12.129 1.00 91.19 80 ASP A N 1
ATOM 635 C CA . ASP A 1 80 ? -0.289 17.038 -13.204 1.00 91.19 80 ASP A CA 1
ATOM 636 C C . ASP A 1 80 ? -1.163 15.865 -12.730 1.00 91.19 80 ASP A C 1
ATOM 638 O O . ASP A 1 80 ? -0.781 14.716 -12.849 1.00 91.19 80 ASP A O 1
ATOM 642 N N . PRO A 1 81 ? -2.383 16.114 -12.231 1.00 89.62 81 PRO A N 1
ATOM 643 C CA . PRO A 1 81 ? -3.257 15.038 -11.769 1.00 89.62 81 PRO A CA 1
ATOM 644 C C . PRO A 1 81 ? -3.914 14.241 -12.912 1.00 89.62 81 PRO A C 1
ATOM 646 O O . PRO A 1 81 ? -4.823 13.448 -12.653 1.00 89.62 81 PRO A O 1
ATOM 649 N N . THR A 1 82 ? -3.599 14.526 -14.183 1.00 93.75 82 THR A N 1
ATOM 650 C CA . THR A 1 82 ? -4.286 13.906 -15.329 1.00 93.75 82 THR A CA 1
ATOM 651 C C . THR A 1 82 ? -3.747 12.528 -15.695 1.00 93.75 82 THR A C 1
ATOM 653 O O . THR A 1 82 ? -4.462 11.775 -16.363 1.00 93.75 82 THR A O 1
ATOM 656 N N . ASP A 1 83 ? -2.544 12.182 -15.240 1.00 92.19 83 ASP A N 1
ATOM 657 C CA . ASP A 1 83 ? -1.923 10.866 -15.403 1.00 92.19 83 ASP A CA 1
ATOM 658 C C . ASP A 1 83 ? -1.899 10.029 -14.114 1.00 92.19 83 ASP A C 1
ATOM 660 O O . ASP A 1 83 ? -1.455 8.878 -14.148 1.00 92.19 83 ASP A O 1
ATOM 664 N N . ASP A 1 84 ? -2.475 10.549 -13.025 1.00 95.62 84 ASP A N 1
ATOM 665 C CA . ASP A 1 84 ? -2.700 9.810 -11.786 1.00 95.62 84 ASP A CA 1
ATOM 666 C C . ASP A 1 84 ? -3.336 8.437 -12.044 1.00 95.62 84 ASP A C 1
ATOM 668 O O . ASP A 1 84 ? -4.391 8.299 -12.681 1.00 95.62 84 ASP A O 1
ATOM 672 N N . VAL A 1 85 ? -2.758 7.406 -11.432 1.00 96.75 85 VAL A N 1
ATOM 673 C CA . VAL A 1 85 ? -3.377 6.081 -11.385 1.00 96.75 85 VAL A CA 1
ATOM 674 C C . VAL A 1 85 ? -4.316 6.031 -10.192 1.00 96.75 85 VAL A C 1
ATOM 676 O O . VAL A 1 85 ? -3.890 6.179 -9.049 1.00 96.75 85 VAL A O 1
ATOM 679 N N . ILE A 1 86 ? -5.603 5.792 -10.452 1.00 98.00 86 ILE A N 1
ATOM 680 C CA . ILE A 1 86 ? -6.638 5.705 -9.419 1.00 98.00 86 ILE A CA 1
ATOM 681 C C . ILE A 1 86 ? -7.346 4.357 -9.509 1.00 98.00 86 ILE A C 1
ATOM 683 O O . ILE A 1 86 ? -7.929 4.022 -10.542 1.00 98.00 86 ILE A O 1
ATOM 687 N N . PHE A 1 87 ? -7.356 3.623 -8.397 1.00 98.44 87 PHE A N 1
ATOM 688 C CA . PHE A 1 87 ? -8.189 2.436 -8.211 1.00 98.44 87 PHE A CA 1
ATOM 689 C C . PHE A 1 87 ? -9.177 2.682 -7.072 1.00 98.44 87 PHE A C 1
ATOM 691 O O . PHE A 1 87 ? -8.778 2.867 -5.923 1.00 98.44 87 PHE A O 1
ATOM 698 N N . ASP A 1 88 ? -10.472 2.675 -7.377 1.00 97.56 88 ASP A N 1
ATOM 699 C CA . ASP A 1 88 ? -11.560 2.819 -6.401 1.00 97.56 88 ASP A CA 1
ATOM 700 C C . ASP A 1 88 ? -12.284 1.489 -6.108 1.00 97.56 88 ASP A C 1
ATOM 702 O O . ASP A 1 88 ? -13.144 1.426 -5.226 1.00 97.56 88 ASP A O 1
ATOM 706 N N . ASP A 1 89 ? -11.883 0.398 -6.773 1.00 97.69 89 ASP A N 1
ATOM 707 C CA . ASP A 1 89 ? -12.248 -0.981 -6.441 1.00 97.69 89 ASP A CA 1
ATOM 708 C C . ASP A 1 89 ? -10.991 -1.792 -6.083 1.00 97.69 89 ASP A C 1
ATOM 710 O O . ASP A 1 89 ? -10.035 -1.877 -6.855 1.00 97.69 89 ASP A O 1
ATOM 714 N N . TRP A 1 90 ? -11.018 -2.470 -4.931 1.00 97.62 90 TRP A N 1
ATOM 715 C CA . TRP A 1 90 ? -9.944 -3.360 -4.471 1.00 97.62 90 TRP A CA 1
ATOM 716 C C . TRP A 1 90 ? -9.596 -4.460 -5.488 1.00 97.62 90 TRP A C 1
ATOM 718 O O . TRP A 1 90 ? -8.484 -4.989 -5.475 1.00 97.62 90 TRP A O 1
ATOM 728 N N . ARG A 1 91 ? -10.531 -4.827 -6.376 1.00 98.44 91 ARG A N 1
ATOM 729 C CA . ARG A 1 91 ? -10.276 -5.790 -7.458 1.00 98.44 91 ARG A CA 1
ATOM 730 C C . ARG A 1 91 ? -9.269 -5.263 -8.477 1.00 98.44 91 ARG A C 1
ATOM 732 O O . ARG A 1 91 ? -8.480 -6.052 -8.980 1.00 98.44 91 ARG A O 1
ATOM 739 N N . GLN A 1 92 ? -9.266 -3.958 -8.757 1.00 98.50 92 GLN A N 1
ATOM 740 C CA . GLN A 1 92 ? -8.311 -3.354 -9.691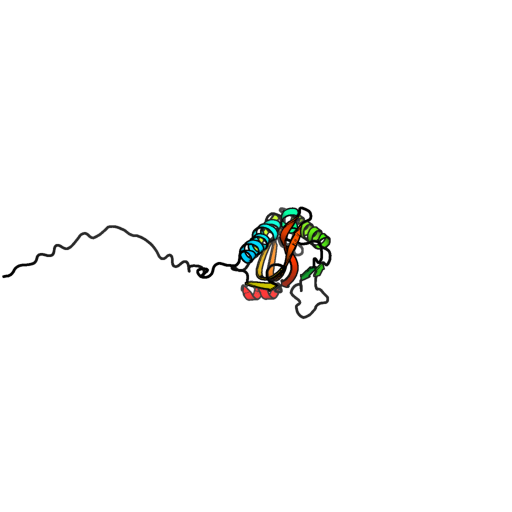 1.00 98.50 92 GLN A CA 1
ATOM 741 C C . GLN A 1 92 ? -6.887 -3.435 -9.141 1.00 98.50 92 GLN A C 1
ATOM 743 O O . GLN A 1 92 ? -5.980 -3.809 -9.882 1.00 98.50 92 GLN A O 1
ATOM 748 N N . GLU A 1 93 ? -6.721 -3.169 -7.843 1.00 98.25 93 GLU A N 1
ATOM 749 C CA . GLU A 1 93 ? -5.446 -3.339 -7.140 1.00 98.25 93 GLU A CA 1
ATOM 750 C C . GLU A 1 93 ? -5.001 -4.799 -7.153 1.00 98.25 93 GLU A C 1
ATOM 752 O O . GLU A 1 93 ? -3.888 -5.112 -7.562 1.00 98.25 93 GLU A O 1
ATOM 757 N N . ARG A 1 94 ? -5.905 -5.727 -6.815 1.00 98.56 94 ARG A N 1
ATOM 758 C CA . ARG A 1 94 ? -5.608 -7.162 -6.877 1.00 98.56 94 ARG A CA 1
ATOM 759 C C . ARG A 1 94 ? -5.133 -7.591 -8.265 1.00 98.56 94 ARG A C 1
ATOM 761 O O . ARG A 1 94 ? -4.151 -8.320 -8.386 1.00 98.56 94 ARG A O 1
ATOM 768 N N . ASP A 1 95 ? -5.833 -7.162 -9.310 1.00 98.62 95 ASP A N 1
ATOM 769 C CA . ASP A 1 95 ? -5.485 -7.503 -10.686 1.00 98.62 95 ASP A CA 1
ATOM 770 C C . ASP A 1 95 ? -4.181 -6.819 -11.122 1.00 98.62 95 ASP A C 1
ATOM 772 O O . ASP A 1 95 ? -3.441 -7.378 -11.932 1.00 98.62 95 ASP A O 1
ATOM 776 N N . ALA A 1 96 ? -3.880 -5.622 -10.606 1.00 97.62 96 ALA A N 1
ATOM 777 C CA . ALA A 1 96 ? -2.606 -4.941 -10.818 1.00 97.62 96 ALA A CA 1
ATOM 778 C C . ALA A 1 96 ? -1.447 -5.695 -10.158 1.00 97.62 96 ALA A C 1
ATOM 780 O O . ALA A 1 96 ? -0.481 -6.009 -10.853 1.00 97.62 96 ALA A O 1
ATOM 781 N N . ALA A 1 97 ? -1.585 -6.078 -8.888 1.00 97.56 97 ALA A N 1
ATOM 782 C CA . ALA A 1 97 ? -0.607 -6.890 -8.170 1.00 97.56 97 ALA A CA 1
ATOM 783 C C . ALA A 1 97 ? -0.324 -8.210 -8.904 1.00 97.56 97 ALA A C 1
ATOM 785 O O . ALA A 1 97 ? 0.829 -8.526 -9.169 1.00 97.56 97 ALA A O 1
ATOM 786 N N . ILE A 1 98 ? -1.358 -8.924 -9.371 1.00 97.88 98 ILE A N 1
A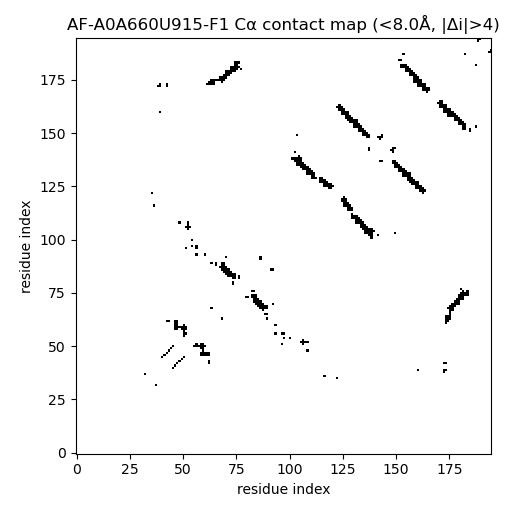TOM 787 C CA . ILE A 1 98 ? -1.182 -10.156 -10.166 1.00 97.88 98 ILE A CA 1
ATOM 788 C C . ILE A 1 98 ? -0.381 -9.904 -11.448 1.00 97.88 98 ILE A C 1
ATOM 790 O O . ILE A 1 98 ? 0.459 -10.722 -11.823 1.00 97.88 98 ILE A O 1
ATOM 794 N N . ARG A 1 99 ? -0.618 -8.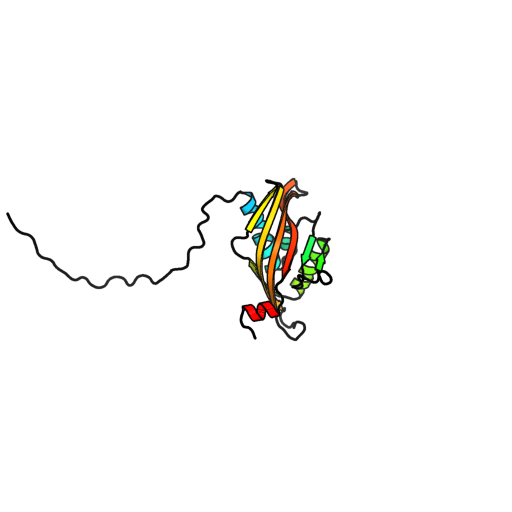781 -12.139 1.00 95.25 99 ARG A N 1
ATOM 795 C CA . ARG A 1 99 ? 0.167 -8.433 -13.333 1.00 95.25 99 ARG A CA 1
ATOM 796 C C . ARG A 1 99 ? 1.627 -8.163 -12.990 1.00 95.25 99 ARG A C 1
ATOM 798 O O . ARG A 1 99 ? 2.482 -8.560 -13.776 1.00 95.25 99 ARG A O 1
ATOM 805 N N . VAL A 1 100 ? 1.908 -7.515 -11.861 1.00 94.50 100 VAL A N 1
ATOM 806 C CA . VAL A 1 100 ? 3.282 -7.310 -11.381 1.00 94.50 100 VAL A CA 1
ATOM 807 C C . VAL A 1 100 ? 3.922 -8.658 -11.052 1.00 94.50 100 VAL A C 1
ATOM 809 O O . VAL A 1 100 ? 4.948 -8.980 -11.637 1.00 94.50 100 VAL A O 1
ATOM 812 N N . PHE A 1 101 ? 3.272 -9.498 -10.247 1.00 94.75 101 PHE A N 1
ATOM 813 C CA . PHE A 1 101 ? 3.801 -10.811 -9.851 1.00 94.75 101 PHE A CA 1
ATOM 814 C C . PHE A 1 101 ? 4.029 -11.742 -11.050 1.00 94.75 101 PHE A C 1
ATOM 816 O O . PHE A 1 101 ? 4.921 -12.569 -11.047 1.00 94.75 101 PHE A O 1
ATOM 823 N N . SER A 1 102 ? 3.273 -11.585 -12.142 1.00 92.44 102 SER A N 1
ATOM 824 C CA . SER A 1 102 ? 3.522 -12.351 -13.375 1.00 92.44 102 SER A CA 1
ATOM 825 C C . SER A 1 102 ? 4.741 -11.894 -14.192 1.00 92.44 102 SER A C 1
ATOM 827 O O . SER A 1 102 ? 5.077 -12.533 -15.189 1.00 92.44 102 SER A O 1
ATOM 829 N N . ARG A 1 103 ? 5.337 -10.745 -13.852 1.00 91.25 103 ARG A N 1
ATOM 830 C CA . ARG A 1 103 ? 6.418 -10.095 -14.612 1.00 91.25 103 ARG A CA 1
ATOM 831 C C . ARG A 1 103 ? 7.743 -10.042 -13.859 1.00 91.25 103 ARG A C 1
ATOM 833 O O . ARG A 1 103 ? 8.771 -9.861 -14.510 1.00 91.25 103 ARG A O 1
ATOM 840 N N . PHE A 1 104 ? 7.715 -10.146 -12.537 1.00 92.88 104 PHE A N 1
ATOM 841 C CA . PHE A 1 104 ? 8.874 -9.977 -11.673 1.00 92.88 104 PHE A CA 1
ATOM 842 C C . PHE A 1 104 ? 8.933 -11.137 -10.677 1.00 92.88 104 PHE A C 1
ATOM 844 O O . PHE A 1 104 ? 7.930 -11.384 -10.019 1.00 92.88 104 PHE A O 1
ATOM 851 N N . ASP A 1 105 ? 10.094 -11.792 -10.576 1.00 87.19 105 ASP A N 1
ATOM 852 C CA . ASP A 1 105 ? 10.329 -12.952 -9.688 1.00 87.19 105 ASP A CA 1
ATOM 853 C C . ASP A 1 105 ? 11.112 -12.569 -8.411 1.00 87.19 105 ASP A C 1
ATOM 855 O O . ASP A 1 105 ? 11.339 -13.390 -7.524 1.00 87.19 105 ASP A O 1
ATOM 859 N N . ASP A 1 106 ? 11.626 -11.338 -8.353 1.00 91.88 106 ASP A N 1
ATOM 860 C CA . ASP A 1 106 ? 12.392 -10.824 -7.218 1.00 91.88 106 ASP A CA 1
ATOM 861 C C . ASP A 1 106 ? 11.953 -9.387 -6.959 1.00 91.88 106 ASP A C 1
ATOM 863 O O . ASP A 1 106 ? 12.293 -8.469 -7.715 1.00 91.88 106 ASP A O 1
ATOM 867 N N . ILE A 1 107 ? 11.108 -9.224 -5.941 1.00 96.25 107 ILE A N 1
ATOM 868 C CA . ILE A 1 107 ? 10.542 -7.944 -5.529 1.00 96.25 107 ILE A CA 1
ATOM 869 C C . ILE A 1 107 ? 11.009 -7.647 -4.109 1.00 96.25 107 ILE A C 1
ATOM 871 O O . ILE A 1 107 ? 10.611 -8.308 -3.148 1.00 96.25 107 ILE A O 1
ATOM 875 N N . GLU A 1 108 ? 11.795 -6.588 -3.968 1.00 97.75 108 GLU A N 1
ATOM 876 C CA . GLU A 1 108 ? 12.247 -6.078 -2.684 1.00 97.75 108 GLU A CA 1
ATOM 877 C C . GLU A 1 108 ? 11.603 -4.724 -2.406 1.00 97.75 108 GLU A C 1
ATOM 879 O O . GLU A 1 108 ? 11.694 -3.798 -3.210 1.00 97.75 108 GLU A O 1
ATOM 884 N N . ILE A 1 109 ? 10.933 -4.615 -1.259 1.00 97.94 109 ILE A N 1
ATOM 885 C CA . ILE A 1 109 ? 10.346 -3.367 -0.775 1.00 97.94 109 ILE A CA 1
ATOM 886 C C . ILE A 1 109 ? 11.022 -3.017 0.543 1.00 97.94 109 ILE A C 1
ATOM 888 O O . ILE A 1 109 ? 10.891 -3.750 1.523 1.00 97.94 109 ILE A O 1
ATOM 892 N N . GLU A 1 110 ? 11.664 -1.861 0.604 1.00 97.62 110 GLU A N 1
ATOM 893 C CA . GLU A 1 110 ? 12.158 -1.259 1.836 1.00 97.62 110 GLU A CA 1
ATOM 894 C C . GLU A 1 110 ? 11.219 -0.135 2.279 1.00 97.62 110 GLU A C 1
ATOM 896 O O . GLU A 1 110 ? 10.744 0.654 1.463 1.00 97.62 110 GLU A O 1
ATOM 901 N N . LEU A 1 111 ? 10.972 -0.033 3.587 1.00 96.06 111 LEU A N 1
ATOM 902 C CA . LEU A 1 111 ? 10.198 1.053 4.188 1.00 96.06 111 LEU A CA 1
ATOM 903 C C . LEU A 1 111 ? 11.066 1.781 5.213 1.00 96.06 111 LEU A C 1
ATOM 905 O O . LEU A 1 111 ? 11.847 1.153 5.929 1.00 96.06 111 LEU A O 1
ATOM 909 N N . SER A 1 112 ? 10.912 3.100 5.330 1.00 93.12 112 SER A N 1
ATOM 910 C CA . SER A 1 112 ? 11.579 3.863 6.387 1.00 93.12 112 SER A CA 1
ATOM 911 C C . SER A 1 112 ? 11.158 3.378 7.775 1.00 93.12 112 SER A C 1
ATOM 913 O O . SER A 1 112 ? 9.963 3.255 8.058 1.00 93.12 112 SER A O 1
ATOM 915 N N . GLU A 1 113 ? 12.134 3.188 8.664 1.00 89.81 113 GLU A N 1
ATOM 916 C CA . GLU A 1 113 ? 11.914 2.702 10.026 1.00 89.81 113 GLU A CA 1
ATOM 917 C C . GLU A 1 113 ? 12.249 3.760 11.091 1.00 89.81 113 GLU A C 1
ATOM 919 O O . GLU A 1 113 ? 13.352 4.316 11.074 1.00 89.81 113 GLU A O 1
ATOM 924 N N . PRO A 1 114 ? 11.371 3.982 12.089 1.00 88.19 114 PRO A N 1
ATOM 925 C CA . PRO A 1 114 ? 9.994 3.485 12.178 1.00 88.19 114 PRO A CA 1
ATOM 926 C C . PRO A 1 114 ? 9.044 4.262 11.242 1.00 88.19 114 PRO A C 1
ATOM 928 O O . PRO A 1 114 ? 9.321 5.424 10.939 1.00 88.19 114 PRO A O 1
ATOM 931 N N . PRO A 1 115 ? 7.887 3.692 10.854 1.00 91.25 115 PRO A N 1
ATOM 932 C CA . PRO A 1 115 ? 6.850 4.466 10.178 1.00 91.25 115 PRO A CA 1
ATOM 933 C C . PRO A 1 115 ? 6.275 5.547 11.109 1.00 91.25 115 PRO A C 1
ATOM 935 O O . PRO A 1 115 ? 6.169 5.360 12.328 1.00 91.25 115 PRO A O 1
ATOM 938 N N . GLU A 1 116 ? 5.847 6.671 10.537 1.00 95.12 116 GLU A N 1
ATOM 939 C CA . GLU A 1 116 ? 5.156 7.731 11.270 1.00 95.12 116 GLU A CA 1
ATOM 940 C C . GLU A 1 116 ? 3.670 7.378 11.402 1.00 95.12 116 GLU A C 1
ATOM 942 O O . GLU A 1 116 ? 2.922 7.395 10.425 1.00 95.12 116 GLU A O 1
ATOM 947 N N . ILE A 1 117 ? 3.224 7.061 12.620 1.00 95.25 117 ILE A N 1
ATOM 948 C CA . ILE A 1 117 ? 1.830 6.699 12.906 1.00 95.25 117 ILE A CA 1
ATOM 949 C C . ILE A 1 117 ? 1.148 7.830 13.678 1.00 95.25 117 ILE A C 1
ATOM 951 O O . ILE A 1 117 ? 1.534 8.158 14.802 1.00 95.25 117 ILE A O 1
ATOM 955 N N . THR A 1 118 ? 0.077 8.373 13.099 1.00 95.88 118 THR A N 1
ATOM 956 C CA . THR A 1 118 ? -0.796 9.376 13.721 1.00 95.88 118 THR A CA 1
ATOM 957 C C . THR A 1 118 ? -2.187 8.790 13.946 1.00 95.88 118 THR A C 1
ATOM 959 O O . THR A 1 118 ? -2.877 8.408 13.002 1.00 95.88 118 THR A O 1
ATOM 962 N N . ILE A 1 119 ? -2.640 8.746 15.202 1.00 95.12 119 ILE A N 1
ATOM 963 C CA . ILE A 1 119 ? -4.015 8.349 15.531 1.00 95.12 119 ILE A CA 1
ATOM 964 C C . ILE A 1 119 ? -4.949 9.524 15.235 1.00 95.12 119 ILE A C 1
ATOM 966 O O . ILE A 1 119 ? -4.864 10.566 15.881 1.00 95.12 119 ILE A O 1
ATOM 970 N N . LEU A 1 120 ? -5.835 9.346 14.256 1.00 94.88 120 LEU A N 1
ATOM 971 C CA . LEU A 1 120 ? -6.808 10.362 13.846 1.00 94.88 120 LEU A CA 1
ATOM 972 C C . LEU A 1 120 ? -8.076 10.291 14.703 1.00 94.88 120 LEU A C 1
ATOM 974 O O . LEU A 1 120 ? -8.631 11.315 15.089 1.00 94.88 120 LEU A O 1
ATOM 978 N N . GLU A 1 121 ? -8.522 9.073 15.011 1.00 93.19 121 GLU A N 1
ATOM 979 C CA . GLU A 1 121 ? -9.652 8.795 15.895 1.00 93.19 121 GLU A CA 1
ATOM 980 C C . GLU A 1 121 ? -9.325 7.539 16.725 1.00 93.19 121 GLU A C 1
ATOM 982 O O . GLU A 1 121 ? -9.201 6.452 16.147 1.00 93.19 121 GLU A O 1
ATOM 987 N N . PRO A 1 122 ? -9.153 7.655 18.057 1.00 91.06 122 PRO A N 1
ATOM 988 C CA . PRO A 1 122 ? -8.774 6.528 18.909 1.00 91.06 122 PRO A CA 1
ATOM 989 C C . PRO A 1 122 ? -9.701 5.321 18.745 1.00 91.06 122 PRO A C 1
ATOM 991 O O . PRO A 1 122 ? -10.923 5.464 18.758 1.00 91.06 122 PRO A O 1
ATOM 994 N N . GLY A 1 123 ? -9.125 4.128 18.591 1.00 89.88 123 GLY A N 1
ATOM 995 C CA . GLY A 1 123 ? -9.869 2.883 18.411 1.00 89.88 123 GLY A CA 1
ATOM 996 C C . GLY A 1 123 ? -10.596 2.747 17.075 1.00 89.88 123 GLY A C 1
ATOM 997 O O . GLY A 1 123 ? -11.397 1.826 16.935 1.00 89.88 123 GLY A O 1
ATOM 998 N N . LYS A 1 124 ? -10.372 3.650 16.110 1.00 94.88 124 LYS A N 1
ATOM 999 C CA . LYS A 1 124 ? -11.150 3.664 14.865 1.00 94.88 124 LYS A CA 1
ATOM 1000 C C . LYS A 1 124 ? -10.364 4.031 13.618 1.00 94.88 124 LYS A C 1
ATOM 1002 O O . LYS A 1 124 ? -10.586 3.399 12.588 1.00 94.88 124 LYS A O 1
ATOM 1007 N N . LYS A 1 125 ? -9.483 5.034 13.671 1.00 97.56 125 LYS A N 1
ATOM 1008 C CA . LYS A 1 125 ? -8.809 5.562 12.479 1.00 97.56 125 LYS A CA 1
ATOM 1009 C C . LYS A 1 125 ? -7.388 6.040 12.755 1.00 97.56 125 LYS A C 1
ATOM 1011 O O . LYS A 1 125 ? -7.151 6.780 13.709 1.00 97.56 125 LYS A O 1
ATOM 1016 N N . ALA A 1 126 ? -6.465 5.680 11.873 1.00 98.19 126 ALA A N 1
ATOM 1017 C CA . ALA A 1 126 ? -5.075 6.115 11.928 1.00 98.19 126 ALA A CA 1
ATOM 1018 C C . ALA A 1 126 ? -4.549 6.456 10.530 1.00 98.19 126 ALA A C 1
ATOM 1020 O O . ALA A 1 126 ? -5.033 5.936 9.525 1.00 98.19 126 ALA A O 1
ATOM 1021 N N . GLN A 1 127 ? -3.553 7.330 10.485 1.00 98.56 127 GLN A N 1
ATOM 1022 C CA . GLN A 1 127 ? -2.745 7.611 9.310 1.00 98.56 127 GLN A CA 1
ATOM 1023 C C . GLN A 1 127 ? -1.340 7.074 9.545 1.00 98.56 127 GLN A C 1
ATOM 1025 O O . GLN A 1 127 ? -0.782 7.257 10.628 1.00 98.56 127 GLN A O 1
ATOM 1030 N N . VAL A 1 128 ? -0.778 6.430 8.531 1.00 98.31 128 VAL A N 1
ATOM 1031 C CA . VAL A 1 128 ? 0.594 5.924 8.546 1.00 98.31 128 VAL A CA 1
ATOM 1032 C C . VAL A 1 128 ? 1.331 6.522 7.366 1.00 98.31 128 VAL A C 1
ATOM 1034 O O . VAL A 1 128 ? 0.815 6.478 6.251 1.00 98.31 128 VAL A O 1
ATOM 1037 N N . LYS A 1 129 ? 2.512 7.079 7.615 1.00 98.44 129 LYS A N 1
ATOM 1038 C CA . LYS A 1 129 ? 3.409 7.566 6.572 1.00 98.44 129 LYS A CA 1
ATOM 1039 C C . LYS A 1 129 ? 4.747 6.853 6.638 1.00 98.44 129 LYS A C 1
ATOM 1041 O O . LYS A 1 129 ? 5.260 6.593 7.729 1.00 98.44 129 LYS A O 1
ATOM 1046 N N . ASN A 1 130 ? 5.316 6.577 5.477 1.00 97.38 130 ASN A N 1
ATOM 1047 C CA . ASN A 1 130 ? 6.671 6.068 5.353 1.00 97.38 130 ASN A CA 1
ATOM 1048 C C . ASN A 1 130 ? 7.222 6.385 3.969 1.00 97.38 130 ASN A C 1
ATOM 1050 O O . ASN A 1 130 ? 6.487 6.363 2.985 1.00 97.38 130 ASN A O 1
ATOM 1054 N N . HIS A 1 131 ? 8.529 6.580 3.911 1.00 98.12 131 HIS A N 1
ATOM 1055 C CA . HIS A 1 131 ? 9.259 6.548 2.658 1.00 98.12 131 HIS A CA 1
ATOM 1056 C C . HIS A 1 131 ? 9.432 5.089 2.218 1.00 98.12 131 HIS A C 1
ATOM 1058 O O . HIS A 1 131 ? 9.485 4.191 3.073 1.00 98.12 131 HIS A O 1
ATOM 1064 N N . TYR A 1 132 ? 9.493 4.832 0.918 1.00 97.69 132 TYR A N 1
ATOM 1065 C CA . TYR A 1 132 ? 9.701 3.499 0.369 1.00 97.69 132 TYR A CA 1
ATOM 1066 C C . TYR A 1 132 ? 10.761 3.490 -0.720 1.00 97.69 132 TYR A C 1
ATOM 1068 O O . TYR A 1 132 ? 10.916 4.458 -1.457 1.00 97.69 132 TYR A O 1
ATOM 1076 N N . LYS A 1 133 ? 11.418 2.342 -0.864 1.00 97.56 133 LYS A N 1
ATOM 1077 C CA . LYS A 1 133 ? 12.209 1.981 -2.042 1.00 97.56 133 LYS A CA 1
ATOM 1078 C C . LYS A 1 133 ? 11.742 0.625 -2.521 1.00 97.56 133 LYS A C 1
ATOM 1080 O O . LYS A 1 133 ? 11.535 -0.269 -1.704 1.00 97.56 133 LYS A O 1
ATOM 1085 N N . VAL A 1 134 ? 11.561 0.475 -3.823 1.00 96.56 134 VAL A N 1
ATOM 1086 C CA . VAL A 1 134 ? 11.192 -0.794 -4.436 1.00 96.56 134 VAL A CA 1
ATOM 1087 C C . VAL A 1 134 ? 12.171 -1.123 -5.540 1.00 96.56 134 VAL A C 1
ATOM 1089 O O . VAL A 1 134 ? 12.403 -0.317 -6.441 1.00 96.56 134 VAL A O 1
ATOM 1092 N N . GLN A 1 135 ? 12.699 -2.336 -5.490 1.00 94.88 135 GLN A N 1
ATOM 1093 C CA . GLN A 1 135 ? 13.440 -2.945 -6.575 1.00 94.88 135 GLN A CA 1
ATOM 1094 C C . GLN A 1 135 ? 12.657 -4.155 -7.072 1.00 94.88 135 GLN A C 1
ATOM 1096 O O . GLN A 1 135 ? 12.189 -4.967 -6.280 1.00 94.88 135 GLN A O 1
ATOM 1101 N N . MET A 1 136 ? 12.504 -4.271 -8.388 1.00 94.25 136 MET A N 1
ATOM 1102 C CA . MET A 1 136 ? 11.901 -5.449 -9.005 1.00 94.25 136 MET A CA 1
ATOM 1103 C C . MET A 1 136 ? 12.792 -5.937 -10.134 1.00 94.25 136 MET A C 1
ATOM 1105 O O . MET A 1 136 ? 13.159 -5.145 -11.005 1.00 94.25 136 MET A O 1
ATOM 1109 N N . MET A 1 137 ? 13.108 -7.226 -10.162 1.00 92.69 137 MET A N 1
ATOM 1110 C CA . MET A 1 137 ? 13.833 -7.852 -11.266 1.00 92.69 137 MET A CA 1
ATOM 1111 C C . MET A 1 137 ? 12.871 -8.661 -12.124 1.00 92.69 137 MET A C 1
ATOM 1113 O O . MET A 1 137 ? 12.022 -9.393 -11.619 1.00 92.69 137 MET A O 1
ATOM 1117 N N . ALA A 1 138 ? 12.977 -8.473 -13.436 1.00 89.88 138 ALA A N 1
ATOM 1118 C CA . ALA A 1 138 ? 12.138 -9.151 -14.405 1.00 89.88 138 ALA A CA 1
ATOM 1119 C C . ALA A 1 138 ? 12.344 -10.667 -14.314 1.00 89.88 138 ALA A C 1
ATOM 1121 O O . ALA A 1 138 ? 13.460 -11.130 -14.063 1.00 89.88 138 ALA A O 1
ATOM 1122 N N . ALA A 1 139 ? 11.275 -11.420 -14.557 1.00 82.75 139 ALA A N 1
ATOM 1123 C CA . ALA A 1 139 ? 11.313 -12.874 -14.534 1.00 82.75 139 ALA A CA 1
ATOM 1124 C C . ALA A 1 139 ? 12.357 -13.442 -15.508 1.00 82.75 139 ALA A C 1
ATOM 1126 O O . ALA A 1 139 ? 12.644 -12.843 -16.556 1.00 82.75 139 ALA A O 1
ATOM 1127 N N . GLU A 1 140 ? 12.921 -14.609 -15.197 1.00 79.31 140 GLU A N 1
ATOM 1128 C CA . GLU A 1 140 ? 13.983 -15.202 -16.020 1.00 79.31 140 GLU A CA 1
ATOM 1129 C C . GLU A 1 140 ? 13.550 -15.348 -17.495 1.00 79.31 140 GLU A C 1
ATOM 1131 O O . GLU A 1 140 ? 12.468 -15.836 -17.820 1.00 79.31 140 GLU A O 1
ATOM 1136 N N . GLY A 1 141 ? 14.406 -14.902 -18.421 1.00 77.50 141 GLY A N 1
ATOM 1137 C CA . GLY A 1 141 ? 14.122 -14.952 -19.859 1.00 77.50 141 GLY A CA 1
ATOM 1138 C C . GLY A 1 141 ? 13.153 -13.875 -20.362 1.00 77.50 141 GLY A C 1
ATOM 1139 O O . GLY A 1 141 ? 12.835 -13.862 -21.554 1.00 77.50 141 GLY A O 1
ATOM 1140 N N . THR A 1 142 ? 12.718 -12.955 -19.498 1.00 80.50 142 THR A N 1
ATOM 1141 C CA . THR A 1 142 ? 11.948 -11.770 -19.885 1.00 80.50 142 THR A CA 1
ATOM 1142 C C . THR A 1 142 ? 12.831 -10.524 -19.929 1.00 80.50 142 THR A C 1
ATOM 1144 O O . THR A 1 142 ? 13.852 -10.419 -19.252 1.00 80.50 142 THR A O 1
ATOM 1147 N N . VAL A 1 143 ? 12.448 -9.572 -20.776 1.00 79.75 143 VAL A N 1
ATOM 1148 C CA . VAL A 1 143 ? 13.018 -8.224 -20.799 1.00 79.75 143 VAL A CA 1
ATOM 1149 C C . VAL A 1 143 ? 11.874 -7.232 -20.739 1.00 79.75 143 VAL A C 1
ATOM 1151 O O . VAL A 1 143 ? 10.836 -7.420 -21.380 1.00 79.75 143 VAL A O 1
ATOM 1154 N N . LEU A 1 144 ? 12.058 -6.183 -19.954 1.00 83.00 144 LEU A N 1
ATOM 1155 C CA . LEU A 1 144 ? 11.118 -5.079 -19.876 1.00 83.00 144 LEU A CA 1
ATOM 1156 C C . LEU A 1 144 ? 11.265 -4.190 -21.112 1.00 83.00 144 LEU A C 1
ATOM 1158 O O . LEU A 1 144 ? 12.208 -4.314 -21.903 1.00 83.00 144 LEU A O 1
ATOM 1162 N N . GLU A 1 145 ? 10.323 -3.266 -21.276 1.00 78.12 145 GLU A N 1
ATOM 1163 C CA . GLU A 1 145 ? 10.423 -2.239 -22.308 1.00 78.12 145 GLU A CA 1
ATOM 1164 C C . GLU A 1 145 ? 11.765 -1.499 -22.199 1.00 78.12 145 GLU A C 1
ATOM 1166 O O . GLU A 1 145 ? 12.226 -1.191 -21.106 1.00 78.12 145 GLU A O 1
ATOM 1171 N N . GLY A 1 146 ? 12.438 -1.274 -23.331 1.00 75.44 146 GLY A N 1
ATOM 1172 C CA . GLY A 1 146 ? 13.789 -0.698 -23.349 1.00 75.44 146 GLY A CA 1
ATOM 1173 C C . GLY A 1 146 ? 14.929 -1.691 -23.075 1.00 75.44 146 GLY A C 1
ATOM 1174 O O . GLY A 1 146 ? 16.088 -1.287 -23.096 1.00 75.44 146 GLY A O 1
ATOM 1175 N N . GLY A 1 147 ? 14.637 -2.983 -22.880 1.00 77.69 147 GLY A N 1
ATOM 1176 C CA . GLY A 1 147 ? 15.648 -4.032 -22.696 1.00 77.69 147 GLY A CA 1
ATOM 1177 C C . GLY A 1 147 ? 16.186 -4.147 -21.268 1.00 77.69 147 GLY A C 1
ATOM 1178 O O . GLY A 1 147 ? 17.195 -4.815 -21.050 1.00 77.69 147 GLY A O 1
ATOM 1179 N N . TYR A 1 148 ? 15.532 -3.499 -20.301 1.00 77.00 148 TYR A N 1
ATOM 1180 C CA . TYR A 1 148 ? 15.899 -3.588 -18.892 1.00 77.00 148 TYR A CA 1
ATOM 1181 C C . TYR A 1 148 ? 15.504 -4.941 -18.296 1.00 77.00 148 TYR A C 1
ATOM 1183 O O . TYR A 1 148 ? 14.525 -5.564 -18.704 1.00 77.00 148 TYR A O 1
ATOM 1191 N N . THR A 1 149 ? 16.253 -5.375 -17.289 1.00 83.19 149 THR A N 1
ATOM 1192 C CA . THR A 1 149 ? 15.980 -6.597 -16.517 1.00 83.19 149 THR A CA 1
ATOM 1193 C C . THR A 1 149 ? 15.416 -6.289 -15.133 1.00 83.19 149 THR A C 1
ATOM 1195 O O . THR A 1 149 ? 15.326 -7.182 -14.302 1.00 83.19 149 THR A O 1
ATOM 1198 N N . GLY A 1 150 ? 15.067 -5.033 -14.860 1.00 87.81 150 GLY A N 1
ATOM 1199 C CA . GLY A 1 150 ? 14.487 -4.619 -13.592 1.00 87.81 150 GLY A CA 1
ATOM 1200 C C . GLY A 1 150 ? 14.050 -3.160 -13.594 1.00 87.81 150 GLY A C 1
ATOM 1201 O O . GLY A 1 150 ? 14.376 -2.404 -14.514 1.00 87.81 150 GLY A O 1
ATOM 1202 N N . VAL A 1 151 ? 13.302 -2.784 -12.563 1.00 90.12 151 VAL A N 1
ATOM 1203 C CA . VAL A 1 151 ? 12.847 -1.417 -12.293 1.00 90.12 151 VAL A CA 1
ATOM 1204 C C . VAL A 1 151 ? 13.162 -1.039 -10.856 1.00 90.12 151 VAL A C 1
ATOM 1206 O O . VAL A 1 151 ? 13.198 -1.887 -9.964 1.00 90.12 151 VAL A O 1
ATOM 1209 N N . TYR A 1 152 ? 13.383 0.255 -10.656 1.00 91.56 152 TYR A N 1
ATOM 1210 C CA . TYR A 1 152 ? 13.564 0.858 -9.348 1.00 91.56 152 TYR A CA 1
ATOM 1211 C C . TYR A 1 152 ? 12.562 1.997 -9.189 1.00 91.56 152 TYR A C 1
ATOM 1213 O O . TYR A 1 152 ? 12.401 2.805 -10.106 1.00 91.56 152 TYR A O 1
ATOM 1221 N N . MET A 1 153 ? 11.900 2.046 -8.038 1.00 94.12 153 MET A N 1
ATOM 1222 C CA . MET A 1 153 ? 10.925 3.071 -7.673 1.00 94.12 153 MET A CA 1
ATOM 1223 C C . MET A 1 153 ? 11.197 3.536 -6.245 1.00 94.12 153 MET A C 1
ATOM 1225 O O . MET A 1 153 ? 11.610 2.751 -5.395 1.00 94.12 153 MET A O 1
ATOM 1229 N N . GLU A 1 154 ? 10.961 4.809 -5.972 1.00 97.25 154 GLU A N 1
ATOM 1230 C CA . GLU A 1 154 ? 11.149 5.416 -4.655 1.00 97.25 154 GLU A CA 1
ATOM 1231 C C . GLU A 1 154 ? 10.085 6.490 -4.470 1.00 97.25 154 GLU A C 1
ATOM 1233 O O . GLU A 1 154 ? 9.675 7.106 -5.451 1.00 97.25 154 GLU A O 1
ATOM 1238 N N . GLY A 1 155 ? 9.617 6.699 -3.245 1.00 97.56 155 GLY A N 1
ATOM 1239 C CA . GLY A 1 155 ? 8.518 7.623 -2.991 1.00 97.56 155 GLY A CA 1
ATOM 1240 C C . GLY A 1 155 ? 8.057 7.630 -1.548 1.00 97.56 155 GLY A C 1
ATOM 1241 O O . GLY A 1 155 ? 8.657 7.004 -0.671 1.00 97.56 155 GLY A O 1
ATOM 1242 N N . ASP A 1 156 ? 6.963 8.336 -1.304 1.00 98.12 156 ASP A N 1
ATOM 1243 C CA . ASP A 1 156 ? 6.344 8.452 0.006 1.00 98.12 156 ASP A CA 1
ATOM 1244 C C . ASP A 1 156 ? 4.926 7.883 -0.010 1.00 98.12 156 ASP A C 1
ATOM 1246 O O . ASP A 1 156 ? 4.056 8.281 -0.782 1.00 98.12 156 ASP A O 1
ATOM 1250 N N . ASN A 1 157 ? 4.668 6.963 0.914 1.00 98.31 157 ASN A N 1
ATOM 1251 C CA . ASN A 1 157 ? 3.342 6.417 1.137 1.00 98.31 157 ASN A CA 1
ATOM 1252 C C . ASN A 1 157 ? 2.610 7.199 2.224 1.00 98.31 157 ASN A C 1
ATOM 1254 O O . ASN A 1 157 ? 3.149 7.475 3.299 1.00 98.31 157 ASN A O 1
ATOM 1258 N N . THR A 1 158 ? 1.321 7.438 1.996 1.00 98.69 158 THR A N 1
ATOM 1259 C CA . THR A 1 158 ? 0.348 7.781 3.033 1.00 98.69 158 THR A CA 1
ATOM 1260 C C . THR A 1 158 ? -0.798 6.773 3.027 1.00 98.69 158 THR A C 1
ATOM 1262 O O . THR A 1 158 ? -1.639 6.751 2.129 1.00 98.69 158 THR A O 1
ATOM 1265 N N . PHE A 1 159 ? -0.896 5.984 4.090 1.00 98.75 159 PHE A N 1
ATOM 1266 C CA . PHE A 1 159 ? -1.982 5.035 4.304 1.00 98.75 159 PHE A CA 1
ATOM 1267 C C . PHE A 1 159 ? -3.005 5.566 5.307 1.00 98.75 159 PHE A C 1
ATOM 1269 O O . PHE A 1 159 ? -2.653 6.146 6.337 1.00 98.75 159 PHE A O 1
ATOM 1276 N N . ILE A 1 160 ? -4.283 5.288 5.057 1.00 98.75 160 ILE A N 1
ATOM 1277 C CA . ILE A 1 160 ? -5.376 5.476 6.013 1.00 98.75 160 ILE A CA 1
ATOM 1278 C C . ILE A 1 160 ? -5.879 4.113 6.467 1.00 98.75 160 ILE A C 1
ATOM 1280 O O . ILE A 1 160 ? -6.449 3.348 5.686 1.00 98.75 160 ILE A O 1
ATOM 1284 N N . PHE A 1 161 ? -5.716 3.845 7.754 1.00 98.62 161 PHE A N 1
ATOM 1285 C CA . PHE A 1 161 ? -6.157 2.631 8.418 1.00 98.62 161 PHE A CA 1
ATOM 1286 C C . PHE A 1 161 ? -7.484 2.855 9.132 1.00 98.62 161 PHE A C 1
ATOM 1288 O O . PHE A 1 161 ? -7.690 3.896 9.763 1.00 98.62 161 PHE A O 1
ATOM 1295 N N . GLU A 1 162 ? -8.351 1.846 9.100 1.00 98.50 162 GLU A N 1
ATOM 1296 C CA . GLU A 1 162 ? -9.559 1.809 9.922 1.00 98.50 162 GLU A CA 1
ATOM 1297 C C . GLU A 1 162 ? -9.682 0.495 10.694 1.00 98.50 162 GLU A C 1
ATOM 1299 O O . GLU A 1 162 ? -9.361 -0.583 10.182 1.00 98.50 162 GLU A O 1
ATOM 1304 N N . TYR A 1 163 ? -10.159 0.604 11.934 1.00 97.38 163 TYR A N 1
ATOM 1305 C CA . TYR A 1 163 ? -10.454 -0.522 12.809 1.00 97.38 163 TYR A CA 1
ATOM 1306 C C . TYR A 1 163 ? -11.920 -0.913 12.651 1.00 97.38 163 TYR A C 1
ATOM 1308 O O . TYR A 1 163 ? -12.819 -0.152 13.018 1.00 97.38 163 TYR A O 1
ATOM 1316 N N . ARG A 1 164 ? -12.173 -2.083 12.066 1.00 96.94 164 ARG A N 1
ATOM 1317 C CA . ARG A 1 164 ? -13.533 -2.563 11.790 1.00 96.94 164 ARG A CA 1
ATOM 1318 C C . ARG A 1 164 ? -13.670 -4.036 12.143 1.00 96.94 164 ARG A C 1
ATOM 1320 O O . ARG A 1 164 ? -12.680 -4.740 12.348 1.00 96.94 164 ARG A O 1
ATOM 1327 N N . GLN A 1 165 ? -14.916 -4.483 12.216 1.00 95.38 165 GLN A N 1
ATOM 1328 C CA . GLN A 1 165 ? -15.235 -5.887 12.404 1.00 95.38 165 GLN A CA 1
ATOM 1329 C C . GLN A 1 165 ? -15.230 -6.614 11.051 1.00 95.38 165 GLN A C 1
ATOM 1331 O O . GLN A 1 165 ? -15.826 -6.139 10.087 1.00 95.38 165 GLN A O 1
ATOM 1336 N N . THR A 1 166 ? -14.547 -7.749 10.980 1.00 93.38 166 THR A N 1
ATOM 1337 C CA . THR A 1 166 ? -14.566 -8.689 9.855 1.00 93.38 166 THR A CA 1
ATOM 1338 C C . THR A 1 166 ? -15.882 -9.475 9.821 1.00 93.38 166 THR A C 1
ATOM 1340 O O . THR A 1 166 ? -16.630 -9.515 10.799 1.00 93.38 166 THR A O 1
ATOM 1343 N N . GLU A 1 167 ? -16.145 -10.169 8.710 1.00 89.50 167 GLU A N 1
ATOM 1344 C CA . GLU A 1 167 ? -17.324 -11.039 8.558 1.00 89.50 167 GLU A CA 1
ATOM 1345 C C . GLU A 1 167 ? -17.389 -12.161 9.615 1.00 89.50 167 GLU A C 1
ATOM 1347 O O . GLU A 1 167 ? -18.478 -12.554 10.029 1.00 89.50 167 GLU A O 1
ATOM 1352 N N . ASP A 1 168 ? -16.240 -12.644 10.108 1.00 93.19 168 ASP A N 1
ATOM 1353 C CA . ASP 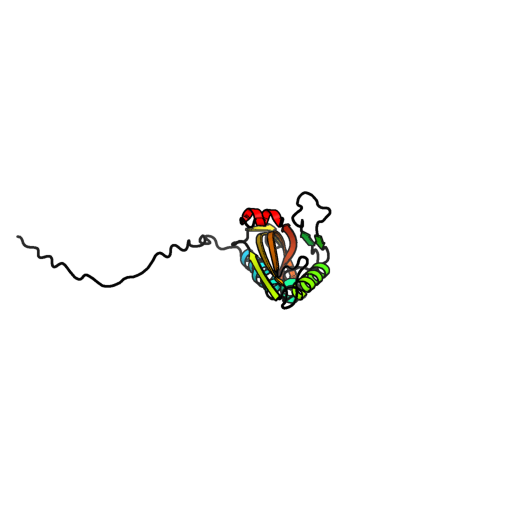A 1 168 ? -16.148 -13.652 11.178 1.00 93.19 168 ASP A CA 1
ATOM 1354 C C . ASP A 1 168 ? -16.197 -13.052 12.599 1.00 93.19 168 ASP A C 1
ATOM 1356 O O . ASP A 1 168 ? -15.994 -13.758 13.589 1.00 93.19 168 ASP A O 1
ATOM 1360 N N . GLY A 1 169 ? -16.483 -11.753 12.723 1.00 92.44 169 GLY A N 1
ATOM 1361 C CA . GLY A 1 169 ? -16.717 -11.079 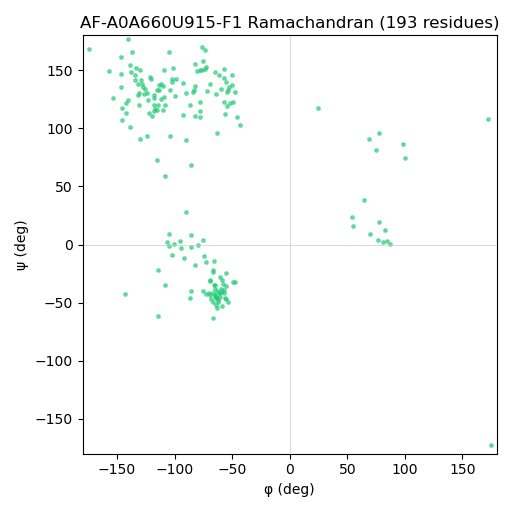13.999 1.00 92.44 169 GLY A CA 1
ATOM 1362 C C . GLY A 1 169 ? -15.456 -10.612 14.731 1.00 92.44 169 GLY A C 1
ATOM 1363 O O . GLY A 1 169 ? -15.570 -10.068 15.836 1.00 92.44 169 GLY A O 1
ATOM 1364 N N . LYS A 1 170 ? -14.265 -10.782 14.148 1.00 94.44 170 LYS A N 1
ATOM 1365 C CA . LYS A 1 170 ? -13.004 -10.283 14.711 1.00 94.44 170 LYS A CA 1
ATOM 1366 C C . LYS A 1 170 ? -12.831 -8.805 14.404 1.00 94.44 170 LYS A C 1
ATOM 1368 O O . LYS A 1 170 ? -13.283 -8.311 13.384 1.00 94.44 170 LYS A O 1
ATOM 1373 N N . TRP A 1 171 ? -12.161 -8.085 15.289 1.00 94.12 171 TRP A N 1
ATOM 1374 C CA . TRP A 1 171 ? -11.835 -6.687 15.043 1.00 94.12 171 TRP A CA 1
ATOM 1375 C C . TRP A 1 171 ? -10.394 -6.558 14.567 1.00 94.12 171 TRP A C 1
ATOM 1377 O O . TRP A 1 171 ? -9.477 -7.059 15.221 1.00 94.12 171 TRP A O 1
ATOM 1387 N N . GLU A 1 172 ? -10.196 -5.879 13.442 1.00 96.69 172 GLU A N 1
ATOM 1388 C CA . GLU A 1 172 ? -8.889 -5.735 12.808 1.00 96.69 172 GLU A CA 1
ATOM 1389 C C . GLU A 1 172 ? -8.661 -4.311 12.308 1.00 96.69 172 GLU A C 1
ATOM 1391 O O . GLU A 1 172 ? -9.588 -3.621 11.885 1.00 96.69 172 GLU A O 1
ATOM 1396 N N . TRP A 1 173 ? -7.399 -3.886 12.335 1.00 98.00 173 TRP A N 1
ATOM 1397 C CA . TRP A 1 173 ? -6.938 -2.732 11.572 1.00 98.00 173 TRP A CA 1
ATOM 1398 C C . TRP A 1 173 ? -6.635 -3.197 10.152 1.00 98.00 173 TRP A C 1
ATOM 1400 O O . TRP A 1 173 ? -5.969 -4.215 9.987 1.00 98.00 173 TRP A O 1
ATOM 1410 N N . ARG A 1 174 ? -7.102 -2.469 9.137 1.00 98.62 174 ARG A N 1
ATOM 1411 C CA . ARG A 1 174 ? -6.702 -2.675 7.734 1.00 98.62 174 ARG A CA 1
ATOM 1412 C C . ARG A 1 174 ? -6.677 -1.347 6.986 1.00 98.62 174 ARG A C 1
ATOM 1414 O O . ARG A 1 174 ? -7.280 -0.364 7.428 1.00 98.62 174 ARG A O 1
ATOM 1421 N N . ILE A 1 175 ? -5.976 -1.329 5.863 1.00 98.75 175 ILE A N 1
ATOM 1422 C CA . ILE A 1 175 ? -5.841 -0.180 4.974 1.00 98.75 175 ILE A CA 1
ATOM 1423 C C . ILE A 1 175 ? -7.169 0.038 4.243 1.00 98.75 175 ILE A C 1
ATOM 1425 O O . ILE A 1 175 ? -7.767 -0.887 3.703 1.00 98.75 175 ILE A O 1
ATOM 1429 N N . THR A 1 176 ? -7.638 1.278 4.229 1.00 98.62 176 THR A N 1
ATOM 1430 C CA . THR A 1 176 ? -8.781 1.719 3.412 1.00 98.62 176 THR A CA 1
ATOM 1431 C C . THR A 1 176 ? -8.325 2.597 2.266 1.00 98.62 176 THR A C 1
ATOM 1433 O O . THR A 1 176 ? -8.898 2.534 1.190 1.00 98.62 176 THR A O 1
ATOM 1436 N N . LYS A 1 177 ? -7.291 3.415 2.486 1.00 98.81 177 LYS A N 1
ATOM 1437 C CA . LYS A 1 177 ? -6.758 4.300 1.456 1.00 98.81 177 LYS A CA 1
ATOM 1438 C C . LYS A 1 177 ? -5.250 4.237 1.427 1.00 98.81 177 LYS A C 1
ATOM 1440 O O . LYS A 1 177 ? -4.629 4.192 2.489 1.00 98.81 177 LYS A O 1
ATOM 1445 N N . TRP A 1 178 ? -4.701 4.289 0.230 1.00 98.69 178 TRP A N 1
ATOM 1446 C CA 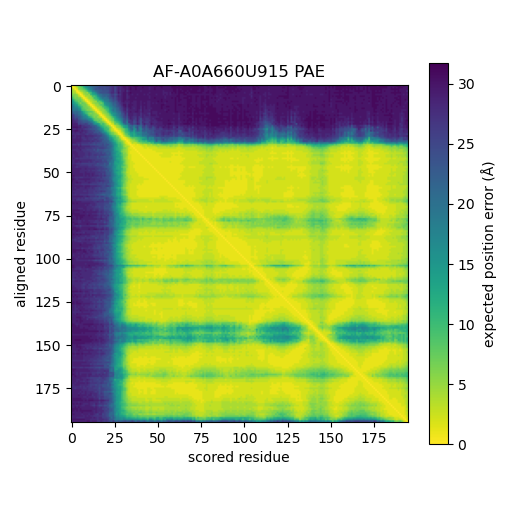. TRP A 1 178 ? -3.283 4.386 -0.040 1.00 98.69 178 TRP A CA 1
ATOM 1447 C C . TRP A 1 178 ? -3.067 5.517 -1.043 1.00 98.69 178 TRP A C 1
ATOM 1449 O O . TRP A 1 178 ? -3.632 5.506 -2.134 1.00 98.69 178 TRP A O 1
ATOM 1459 N N . TYR A 1 179 ? -2.298 6.512 -0.626 1.00 98.50 179 TYR A N 1
ATOM 1460 C CA . TYR A 1 179 ? -1.799 7.579 -1.476 1.00 98.50 179 TYR A CA 1
ATOM 1461 C C . TYR A 1 179 ? -0.299 7.375 -1.647 1.00 98.50 179 TYR A C 1
ATOM 1463 O O . TYR A 1 179 ? 0.407 7.225 -0.647 1.00 98.50 179 TYR A O 1
ATOM 1471 N N . ASP A 1 180 ? 0.142 7.340 -2.890 1.00 98.00 180 ASP A N 1
ATOM 1472 C CA . ASP A 1 180 ? 1.520 7.134 -3.311 1.00 98.00 180 ASP A CA 1
ATOM 1473 C C . ASP A 1 180 ? 2.004 8.407 -4.014 1.00 98.00 180 ASP A C 1
ATOM 1475 O O . ASP A 1 180 ? 1.423 8.827 -5.014 1.00 98.00 180 ASP A O 1
ATOM 1479 N N . GLU A 1 181 ? 3.004 9.055 -3.422 1.00 97.44 181 GLU A N 1
ATOM 1480 C CA . GLU A 1 181 ? 3.715 10.193 -4.007 1.00 97.44 181 GLU A CA 1
ATOM 1481 C C . GLU A 1 181 ? 5.071 9.671 -4.493 1.00 97.44 181 GLU A C 1
ATOM 1483 O O . GLU A 1 181 ? 6.018 9.547 -3.708 1.00 97.44 181 GLU A O 1
ATOM 1488 N N . ALA A 1 182 ? 5.150 9.287 -5.765 1.00 96.81 182 ALA A N 1
ATOM 1489 C CA . ALA A 1 182 ? 6.355 8.703 -6.336 1.00 96.81 182 ALA A CA 1
ATOM 1490 C C . ALA A 1 182 ? 7.401 9.788 -6.638 1.00 96.81 182 ALA A C 1
ATOM 1492 O O . ALA A 1 182 ? 7.086 10.935 -6.949 1.00 96.81 182 ALA A O 1
ATOM 1493 N N . ILE A 1 183 ? 8.680 9.430 -6.569 1.00 96.06 183 ILE A N 1
ATOM 1494 C CA . ILE A 1 183 ? 9.779 10.274 -7.040 1.00 96.06 183 ILE A CA 1
ATOM 1495 C C . ILE A 1 183 ? 10.041 9.936 -8.514 1.00 96.06 183 ILE A C 1
ATOM 1497 O O . ILE A 1 183 ? 10.226 8.760 -8.848 1.00 96.06 183 ILE A O 1
ATOM 1501 N N . PRO A 1 184 ? 10.123 10.938 -9.407 1.00 93.00 184 PRO A N 1
ATOM 1502 C CA . PRO A 1 184 ? 10.419 10.701 -10.813 1.00 93.00 184 PRO A CA 1
ATOM 1503 C C . PRO A 1 184 ? 11.741 9.950 -11.039 1.00 93.00 184 PRO A C 1
ATOM 1505 O O . PRO A 1 184 ? 12.741 10.242 -10.368 1.00 93.00 184 PRO A O 1
ATOM 1508 N N . PRO A 1 185 ? 11.829 9.046 -12.034 1.00 89.38 185 PRO A N 1
ATOM 1509 C CA . PRO A 1 185 ? 13.043 8.271 -12.297 1.00 89.38 185 PRO A CA 1
ATOM 1510 C C . PRO A 1 185 ? 14.304 9.120 -12.517 1.00 89.38 185 PRO A C 1
ATOM 1512 O O . PRO A 1 185 ? 15.406 8.735 -12.123 1.00 89.38 185 PRO A O 1
ATOM 1515 N N . GLU A 1 186 ? 14.181 10.281 -13.155 1.00 90.25 186 GLU A N 1
ATOM 1516 C CA . GLU A 1 186 ? 15.283 11.220 -13.354 1.00 90.25 186 GLU A CA 1
ATOM 1517 C C . GLU A 1 186 ? 15.738 11.890 -12.058 1.00 90.25 186 GLU A C 1
ATOM 1519 O O . GLU A 1 186 ? 16.917 12.209 -11.924 1.00 90.25 186 GLU A O 1
ATOM 1524 N N . GLU A 1 187 ? 14.839 12.098 -11.099 1.00 92.38 187 GLU A N 1
ATOM 1525 C CA . GLU A 1 187 ? 15.197 12.628 -9.787 1.00 92.38 187 GLU A CA 1
ATOM 1526 C C . GLU A 1 187 ? 15.921 11.582 -8.951 1.00 92.38 187 GLU A C 1
ATOM 1528 O O . GLU A 1 187 ? 16.980 11.885 -8.401 1.00 92.38 187 GLU A O 1
ATOM 1533 N N . ILE A 1 188 ? 15.447 10.336 -8.974 1.00 90.62 188 ILE A N 1
ATOM 1534 C CA . ILE A 1 188 ? 16.147 9.196 -8.374 1.00 90.62 188 ILE A CA 1
ATOM 1535 C C . ILE A 1 188 ? 17.583 9.115 -8.914 1.00 90.62 188 ILE A C 1
ATOM 1537 O O . ILE A 1 188 ? 18.544 9.059 -8.144 1.00 90.62 188 ILE A O 1
ATOM 1541 N N . LYS A 1 189 ? 17.764 9.175 -10.241 1.00 88.12 189 LYS A N 1
ATOM 1542 C CA . LYS A 1 189 ? 19.106 9.150 -10.853 1.00 88.12 189 LYS A CA 1
ATOM 1543 C C . LYS A 1 189 ? 20.002 10.273 -10.335 1.00 88.12 189 LYS A C 1
ATOM 1545 O O . LYS A 1 189 ? 21.164 10.012 -10.028 1.00 88.12 189 LYS A O 1
ATOM 1550 N N . ARG A 1 190 ? 19.468 11.492 -10.184 1.00 91.19 190 ARG A N 1
ATOM 1551 C CA . ARG A 1 190 ? 20.208 12.629 -9.611 1.00 91.19 190 ARG A CA 1
ATOM 1552 C C . ARG A 1 190 ? 20.569 12.407 -8.143 1.00 91.19 190 ARG A C 1
ATOM 1554 O O . ARG A 1 190 ? 21.703 12.685 -7.764 1.00 91.19 190 ARG A O 1
ATOM 1561 N N . MET A 1 191 ? 19.644 11.896 -7.329 1.00 90.25 191 MET A N 1
ATOM 1562 C CA . MET A 1 191 ? 19.867 11.632 -5.900 1.00 90.25 191 MET A CA 1
ATOM 1563 C C . MET A 1 191 ? 21.018 10.647 -5.665 1.00 90.25 191 MET A C 1
ATOM 1565 O O . MET A 1 191 ? 21.804 10.834 -4.735 1.00 90.25 191 MET A O 1
ATOM 1569 N N . TYR A 1 192 ? 21.142 9.632 -6.524 1.00 87.75 192 TYR A N 1
ATOM 1570 C CA . TYR A 1 192 ? 22.158 8.582 -6.397 1.00 87.75 192 TYR A CA 1
ATOM 1571 C C . TYR A 1 192 ? 23.382 8.761 -7.305 1.00 87.75 192 TYR A C 1
ATOM 1573 O O . TYR A 1 192 ? 24.293 7.936 -7.256 1.00 87.75 192 TYR A O 1
ATOM 1581 N N . GLY A 1 193 ? 23.437 9.822 -8.115 1.00 84.38 193 GLY A N 1
ATOM 1582 C CA . GLY A 1 193 ? 24.556 10.079 -9.027 1.00 84.38 193 GLY A CA 1
ATOM 1583 C C . GLY A 1 193 ? 24.715 9.014 -10.118 1.00 84.38 193 GLY A C 1
ATOM 1584 O O . GLY A 1 193 ? 25.838 8.644 -10.448 1.00 84.38 193 GLY A O 1
ATOM 1585 N N . LEU A 1 194 ? 23.600 8.505 -10.650 1.00 76.69 194 LEU A N 1
ATOM 1586 C CA . LEU A 1 194 ? 23.544 7.452 -11.677 1.00 76.69 194 LEU A CA 1
ATOM 1587 C C . LEU A 1 194 ? 23.541 8.013 -13.117 1.00 76.69 194 LEU A C 1
ATOM 1589 O O . LEU A 1 194 ? 22.949 7.403 -14.010 1.00 76.69 194 LEU A O 1
ATOM 1593 N N . GLU A 1 195 ? 24.143 9.189 -13.326 1.00 62.56 195 GLU A N 1
ATOM 1594 C CA . GLU A 1 195 ? 24.256 9.857 -14.638 1.00 62.56 195 GLU A CA 1
ATOM 1595 C C . GLU A 1 195 ? 25.382 9.291 -15.515 1.00 62.56 195 GLU A C 1
ATOM 1597 O O . GLU A 1 195 ? 26.498 9.053 -14.996 1.00 62.56 195 GLU A O 1
#

Nearest PDB structures (foldseek):
  6baq-assembly1_A  TM=3.951E-01  e=3.173E-03  Mus musculus
  6baq-assembly8_H  TM=3.840E-01  e=4.277E-03  Mus musculus
  6baq-assembly3_C  TM=4.192E-01  e=1.181E-02  Mus musculus
  6baq-assembly6_F  TM=3.681E-01  e=4.820E-03  Mus musculus
  6baq-assembly2_B  TM=2.827E-01  e=4.820E-03  Mus musculus

Foldseek 3Di:
DDDDDDDDDDDDDDDDDDDDDPPPPDPPPPDPDPPVLVQLVCLVVVQQQVCLQVLPLVSNLVQADQPLAKEWEPQQVVPDRPPIDIDRGSVVVSVVSNVLSVFFPGKHKDWDPPWDWAAPDPQFKIKTKIKMKMKTATDPPDADPVRHRIDIWIWMKIWMWTWDADPVGDTGIHTNYIYTYTHDPVVVCVVVVVD